Protein AF-0000000084985813 (afdb_homodimer)

Nearest PDB structures (foldseek):
  6kon-assembly1_F  TM=8.827E-01  e=4.655E-02  Mycobacterium tuberculosis H37Rv
  3vfz-assembly3_A  TM=9.669E-01  e=8.631E-02  Mycobacterium tuberculosis
  3vep-assembly4_H  TM=9.514E-01  e=1.060E-01  Mycobacterium tuberculosis
  3vfz-assembly3_B  TM=9.076E-01  e=1.303E-01  Mycobacterium tuberculosis
  5wuq-assembly1_A  TM=9.313E-01  e=5.503E-01  Bacillus subtilis subsp. subtilis str. 168

Radius of gyration: 26.78 Å; Cα contacts (8 Å, |Δi|>4): 418; chains: 2; bounding box: 57×135×72 Å

pLDDT: mean 73.97, std 24.33, range [25.0, 98.25]

Organism: NCBI:txid537013

Foldseek 3Di:
DPPPPPPPPPPPPPPPPPPPPAFEAQFDDPDFKDAFPDDDAAEDEQERVLVRLCCVCPVVNDDLCVSCVLRPHDSVVSVVSPVVSVVRVCCCVVVVHMYGYHDDGHDYDPDDSPPPDPSPRRPVVPPPPPPPD/DDPPPPPPPPPPPPPPPPPPPAFEAQFDDPDFKDAFPDDDAAEDEQERVLVRLCCVCVVVNDDLCVSCVLRPHDSVVSVVSPVVSVVRVCCCVVVVHMYGYHDDGHDHDPDDSPPPDPSPRRVPVPPPPPPPD

Solvent-accessible surface area (backbone atoms only — not comparable to full-atom values): 15043 Å² total; per-residue (Å²): 135,84,77,76,77,77,75,76,74,74,73,74,74,68,77,70,70,75,69,77,71,55,30,40,30,65,49,75,51,70,25,46,32,28,39,36,51,76,74,97,46,62,74,41,78,41,28,44,51,27,51,34,41,34,36,36,41,40,52,69,57,41,53,62,64,63,40,12,56,67,24,65,44,52,54,69,55,39,49,52,42,37,52,49,37,45,22,52,50,26,45,21,51,47,63,26,25,18,40,32,52,43,66,68,64,58,35,73,56,86,61,66,69,85,49,87,61,76,56,88,70,39,57,59,71,48,77,73,70,71,68,80,117,136,83,81,77,78,76,75,77,73,75,72,74,75,66,76,70,70,75,69,77,71,53,28,40,30,66,48,76,52,69,23,46,33,30,40,36,52,76,74,94,47,60,72,41,76,41,30,43,52,27,51,37,40,34,36,38,41,41,52,68,57,41,52,63,62,62,40,11,54,66,23,65,45,53,52,69,56,39,48,50,41,38,52,52,36,45,22,53,51,25,45,23,52,47,65,26,26,18,41,32,51,44,65,69,64,58,36,72,54,87,60,65,70,85,49,87,60,78,58,87,71,41,60,55,70,55,76,73,70,71,69,79,116

InterPro domains:
  IPR002852 Uncharacterised protein family UPF0251 [MF_00674] (17-110)
  IPR002852 Uncharacterised protein family UPF0251 [PF02001] (15-107)
  IPR002852 Uncharacterised protein family UPF0251 [PTHR37478] (16-112)
  IPR013324 RNA polymerase sigma factor, region 3/4-like [SSF88659] (46-92)
  IPR036388 Winged helix-like DNA-binding domain superfamily [G3DSA:1.10.10.10] (45-95)

Structure (mmCIF, N/CA/C/O backbone):
data_AF-0000000084985813-model_v1
#
loop_
_entity.id
_entity.type
_entity.pdbx_description
1 polymer 'UPF0251 protein CLOSTMETH_01444'
#
loop_
_atom_site.group_PDB
_atom_site.id
_atom_site.type_symbol
_atom_site.label_atom_id
_atom_site.label_alt_id
_atom_site.label_comp_id
_atom_site.label_asym_id
_atom_site.label_entity_id
_atom_site.label_seq_id
_atom_site.pdbx_PDB_ins_code
_atom_site.Cartn_x
_atom_site.Cartn_y
_atom_site.Cartn_z
_atom_site.occupancy
_atom_site.B_iso_or_equiv
_atom_site.auth_seq_id
_atom_site.auth_comp_id
_atom_site.auth_asym_id
_atom_site.auth_atom_id
_atom_site.pdbx_PDB_model_num
ATOM 1 N N . MET A 1 1 ? -30.359 -71 1.735 1 32.53 1 MET A N 1
ATOM 2 C CA . MET A 1 1 ? -30.5 -69.625 1.295 1 32.53 1 MET A CA 1
ATOM 3 C C . MET A 1 1 ? -29.516 -68.688 2.035 1 32.53 1 MET A C 1
ATOM 5 O O . MET A 1 1 ? -29.734 -68.375 3.207 1 32.53 1 MET A O 1
ATOM 9 N N . LYS A 1 2 ? -28.219 -68.875 1.818 1 40.69 2 LYS A N 1
ATOM 10 C CA . LYS A 1 2 ? -27.047 -68.312 2.48 1 40.69 2 LYS A CA 1
ATOM 11 C C . LYS A 1 2 ? -26.984 -66.812 2.285 1 40.69 2 LYS A C 1
ATOM 13 O O . LYS A 1 2 ? -27.047 -66.312 1.153 1 40.69 2 LYS A O 1
ATOM 18 N N . SER A 1 3 ? -27.578 -66.062 3.266 1 39.19 3 SER A N 1
ATOM 19 C CA . SER A 1 3 ? -27.625 -64.625 3.322 1 39.19 3 SER A CA 1
ATOM 20 C C . SER A 1 3 ? -26.234 -63.969 3.287 1 39.19 3 SER A C 1
ATOM 22 O O . SER A 1 3 ? -25.391 -64.312 4.109 1 39.19 3 SER A O 1
ATOM 24 N N . LYS A 1 4 ? -25.656 -63.781 2.092 1 42.31 4 LYS A N 1
ATOM 25 C CA . LYS A 1 4 ? -24.375 -63.125 1.863 1 42.31 4 LYS A CA 1
ATOM 26 C C . LYS A 1 4 ? -24.359 -61.75 2.504 1 42.31 4 LYS A C 1
ATOM 28 O O . LYS A 1 4 ? -25.188 -60.875 2.178 1 42.31 4 LYS A O 1
ATOM 33 N N . ASN A 1 5 ? -23.938 -61.625 3.793 1 33.94 5 ASN A N 1
ATOM 34 C CA . ASN A 1 5 ? -23.688 -60.375 4.523 1 33.94 5 ASN A CA 1
ATOM 35 C C . ASN A 1 5 ? -22.719 -59.469 3.764 1 33.94 5 ASN A C 1
ATOM 37 O O . ASN A 1 5 ? -21.562 -59.812 3.572 1 33.94 5 ASN A O 1
ATOM 41 N N . TYR A 1 6 ? -23.156 -58.719 2.699 1 35.59 6 TYR A N 1
ATOM 42 C CA . TYR A 1 6 ? -22.344 -57.719 2.047 1 35.59 6 TYR A CA 1
ATOM 43 C C . TYR A 1 6 ? -21.781 -56.719 3.068 1 35.59 6 TYR A C 1
ATOM 45 O O . TYR A 1 6 ? -22.531 -56 3.736 1 35.59 6 TYR A O 1
ATOM 53 N N . GLN A 1 7 ? -20.766 -57.094 3.838 1 34.09 7 GLN A N 1
ATOM 54 C CA . GLN A 1 7 ? -20.078 -56.094 4.652 1 34.09 7 GLN A CA 1
ATOM 55 C C . GLN A 1 7 ? -19.641 -54.906 3.809 1 34.09 7 GLN A C 1
ATOM 57 O O . GLN A 1 7 ? -18.906 -55.062 2.83 1 34.09 7 GLN A O 1
ATOM 62 N N . ARG A 1 8 ? -20.516 -53.875 3.602 1 36.12 8 ARG A N 1
ATOM 63 C CA . ARG A 1 8 ? -20.141 -52.594 3.008 1 36.12 8 ARG A CA 1
ATOM 64 C C . ARG A 1 8 ? -18.891 -52.031 3.662 1 36.12 8 ARG A C 1
ATOM 66 O O . ARG A 1 8 ? -18.875 -51.75 4.859 1 36.12 8 ARG A O 1
ATOM 73 N N . THR A 1 9 ? -17.75 -52.5 3.287 1 35.94 9 THR A N 1
ATOM 74 C CA . THR A 1 9 ? -16.516 -51.875 3.719 1 35.94 9 THR A CA 1
ATOM 75 C C . THR A 1 9 ? -16.609 -50.344 3.547 1 35.94 9 THR A C 1
ATOM 77 O O . THR A 1 9 ? -16.953 -49.875 2.465 1 35.94 9 THR A O 1
ATOM 80 N N . ARG A 1 10 ? -17.047 -49.625 4.578 1 37.22 10 ARG A N 1
ATOM 81 C CA . ARG A 1 10 ? -16.984 -48.156 4.668 1 37.22 10 ARG A CA 1
ATOM 82 C C . ARG A 1 10 ? -15.625 -47.625 4.238 1 37.22 10 ARG A C 1
ATOM 84 O O . ARG A 1 10 ? -14.617 -47.906 4.887 1 37.22 10 ARG A O 1
ATOM 91 N N . LYS A 1 11 ? -15.336 -47.781 2.965 1 39.19 11 LYS A N 1
ATOM 92 C CA . LYS A 1 11 ? -14.133 -47.094 2.502 1 39.19 11 LYS A CA 1
ATOM 93 C C . LYS A 1 11 ? -14.023 -45.688 3.1 1 39.19 11 LYS A C 1
ATOM 95 O O . LYS A 1 11 ? -14.984 -44.938 3.055 1 39.19 11 LYS A O 1
ATOM 100 N N . GLY A 1 12 ? -13.328 -45.5 4.234 1 35.19 12 GLY A N 1
ATOM 101 C CA . GLY A 1 12 ? -12.969 -44.281 4.91 1 35.19 12 GLY A CA 1
ATOM 102 C C . GLY A 1 12 ? -12.617 -43.156 3.955 1 35.19 12 GLY A C 1
ATOM 103 O O . GLY A 1 12 ? -11.695 -43.281 3.152 1 35.19 12 GLY A O 1
ATOM 104 N N . GLY A 1 13 ? -13.594 -42.562 3.254 1 35.66 13 GLY A N 1
ATOM 105 C CA . GLY A 1 13 ? -13.375 -41.375 2.428 1 35.66 13 GLY A CA 1
ATOM 106 C C . GLY A 1 13 ? -12.414 -40.406 3.047 1 35.66 13 GLY A C 1
ATOM 107 O O . GLY A 1 13 ? -12.703 -39.812 4.098 1 35.66 13 GLY A O 1
ATOM 108 N N . GLY A 1 14 ? -11.117 -40.781 3.205 1 34.75 14 GLY A N 1
ATOM 109 C CA . GLY A 1 14 ? -10.109 -39.812 3.611 1 34.75 14 GLY A CA 1
ATOM 110 C C . GLY A 1 14 ? -10.414 -38.406 3.141 1 34.75 14 GLY A C 1
ATOM 111 O O . GLY A 1 14 ? -10.945 -38.219 2.045 1 34.75 14 GLY A O 1
ATOM 112 N N . ARG A 1 15 ? -10.938 -37.562 4.02 1 36.31 15 ARG A N 1
ATOM 113 C CA . ARG A 1 15 ? -11.078 -36.125 3.85 1 36.31 15 ARG A CA 1
ATOM 114 C C . ARG A 1 15 ? -10 -35.562 2.912 1 36.31 15 ARG A C 1
ATOM 116 O O . ARG A 1 15 ? -8.805 -35.719 3.18 1 36.31 15 ARG A O 1
ATOM 123 N N . MET A 1 16 ? -10.07 -35.875 1.611 1 36.53 16 MET A N 1
ATOM 124 C CA . MET A 1 16 ? -9.219 -35.188 0.641 1 36.53 16 MET A CA 1
ATOM 125 C C . MET A 1 16 ? -8.82 -33.812 1.146 1 36.53 16 MET A C 1
ATOM 127 O O . MET A 1 16 ? -9.664 -33.062 1.609 1 36.53 16 MET A O 1
ATOM 131 N N . ALA A 1 17 ? -7.812 -33.688 1.908 1 41 17 ALA A N 1
ATOM 132 C CA . ALA A 1 17 ? -7.168 -32.406 2.244 1 41 17 ALA A CA 1
ATOM 133 C C . ALA A 1 17 ? -7.434 -31.375 1.173 1 41 17 ALA A C 1
ATOM 135 O O . ALA A 1 17 ? -7.23 -31.625 -0.018 1 41 17 ALA A O 1
ATOM 136 N N . ARG A 1 18 ? -8.477 -30.594 1.276 1 41.47 18 ARG A N 1
ATOM 137 C CA . ARG A 1 18 ? -8.812 -29.484 0.399 1 41.47 18 ARG A CA 1
ATOM 138 C C . ARG A 1 18 ? -7.562 -28.844 -0.195 1 41.47 18 ARG A C 1
ATOM 140 O O . ARG A 1 18 ? -6.66 -28.438 0.539 1 41.47 18 ARG A O 1
ATOM 147 N N . GLN A 1 19 ? -6.922 -29.312 -1.225 1 43.03 19 GLN A N 1
ATOM 148 C CA . GLN A 1 19 ? -5.82 -28.719 -1.978 1 43.03 19 GLN A CA 1
ATOM 149 C C . GLN A 1 19 ? -5.898 -27.188 -1.96 1 43.03 19 GLN A C 1
ATOM 151 O O . GLN A 1 19 ? -6.949 -26.609 -2.248 1 43.03 19 GLN A O 1
ATOM 156 N N . THR A 1 20 ? -5.367 -26.609 -0.962 1 47.53 20 THR A N 1
ATOM 157 C CA . THR A 1 20 ? -5.211 -25.156 -1.009 1 47.53 20 THR A CA 1
ATOM 158 C C . THR A 1 20 ? -4.973 -24.688 -2.439 1 47.53 20 THR A C 1
ATOM 160 O O . THR A 1 20 ? -4.02 -25.109 -3.09 1 47.53 20 THR A O 1
ATOM 163 N N . LYS A 1 21 ? -6.004 -24.547 -3.213 1 56.56 21 LYS A N 1
ATOM 164 C CA . LYS A 1 21 ? -5.957 -24.156 -4.617 1 56.56 21 LYS A CA 1
ATOM 165 C C . LYS A 1 21 ? -4.973 -23 -4.828 1 56.56 21 LYS A C 1
ATOM 167 O O . LYS A 1 21 ? -4.891 -22.094 -4.004 1 56.56 21 LYS A O 1
ATOM 172 N N . CYS A 1 22 ? -3.898 -23.234 -5.52 1 62.78 22 CYS A N 1
ATOM 173 C CA . CYS A 1 22 ? -2.965 -22.219 -5.98 1 62.78 22 CYS A CA 1
ATOM 174 C C . CYS A 1 22 ? -3.709 -21 -6.531 1 62.78 22 CYS A C 1
ATOM 176 O O . CYS A 1 22 ? -4.73 -21.156 -7.203 1 62.78 22 CYS A O 1
ATOM 178 N N . ARG A 1 23 ? -3.412 -19.812 -5.945 1 77.19 23 ARG A N 1
ATOM 179 C CA . ARG A 1 23 ? -4.004 -18.562 -6.406 1 77.19 23 ARG A CA 1
ATOM 180 C C . ARG A 1 23 ? -3.439 -18.156 -7.766 1 77.19 23 ARG A C 1
ATOM 182 O O . ARG A 1 23 ? -2.238 -18.297 -8.008 1 77.19 23 ARG A O 1
ATOM 189 N N . ARG A 1 24 ? -4.273 -17.875 -8.609 1 78.56 24 ARG A N 1
ATOM 190 C CA . ARG A 1 24 ? -3.846 -17.453 -9.945 1 78.56 24 ARG A CA 1
ATOM 191 C C . ARG A 1 24 ? -3.289 -16.047 -9.93 1 78.56 24 ARG A C 1
ATOM 193 O O . ARG A 1 24 ? -3.918 -15.125 -9.391 1 78.56 24 ARG A O 1
ATOM 200 N N . ILE A 1 25 ? -2.057 -15.906 -10.367 1 80.69 25 ILE A N 1
ATOM 201 C CA . ILE A 1 25 ? -1.466 -14.586 -10.531 1 80.69 25 ILE A CA 1
ATOM 202 C C . ILE A 1 25 ? -1.16 -14.328 -12.008 1 80.69 25 ILE A C 1
ATOM 204 O O . ILE A 1 25 ? -0.758 -15.242 -12.727 1 80.69 25 ILE A O 1
ATOM 208 N N . CYS A 1 26 ? -1.393 -13.141 -12.398 1 75.12 26 CYS A N 1
ATOM 209 C CA . CYS A 1 26 ? -1.218 -12.844 -13.82 1 75.12 26 CYS A CA 1
ATOM 210 C C . CYS A 1 26 ? 0.048 -12.031 -14.055 1 75.12 26 CYS A C 1
ATOM 212 O O . CYS A 1 26 ? 0.578 -12.008 -15.164 1 75.12 26 CYS A O 1
ATOM 214 N N . CYS A 1 27 ? 0.566 -11.273 -13.023 1 73.19 27 CYS A N 1
ATOM 215 C CA . CYS A 1 27 ? 1.697 -10.383 -13.25 1 73.19 27 CYS A CA 1
ATOM 216 C C . CYS A 1 27 ? 2.766 -10.57 -12.18 1 73.19 27 CYS A C 1
ATOM 218 O O . CYS A 1 27 ? 2.445 -10.773 -11.008 1 73.19 27 CYS A O 1
ATOM 220 N N . LEU A 1 28 ? 3.988 -10.602 -12.672 1 80.56 28 LEU A N 1
ATOM 221 C CA . LEU A 1 28 ? 5.125 -10.555 -11.758 1 80.56 28 LEU A CA 1
ATOM 222 C C . LEU A 1 28 ? 5.676 -9.141 -11.648 1 80.56 28 LEU A C 1
ATOM 224 O O . LEU A 1 28 ? 5.855 -8.453 -12.656 1 80.56 28 LEU A O 1
ATOM 228 N N . PRO A 1 29 ? 5.902 -8.75 -10.445 1 85.69 29 PRO A N 1
ATOM 229 C CA . PRO A 1 29 ? 6.453 -7.402 -10.281 1 85.69 29 PRO A CA 1
ATOM 230 C C . PRO A 1 29 ? 7.816 -7.234 -10.945 1 85.69 29 PRO A C 1
ATOM 232 O O . PRO A 1 29 ? 8.578 -8.195 -11.055 1 85.69 29 PRO A O 1
ATOM 235 N N . LYS A 1 30 ? 8.102 -6.023 -11.398 1 83.81 30 LYS A N 1
ATOM 236 C CA . LYS A 1 30 ? 9.359 -5.734 -12.086 1 83.81 30 LYS A CA 1
ATOM 237 C C . LYS A 1 30 ? 10.531 -5.75 -11.117 1 83.81 30 LYS A C 1
ATOM 239 O O . LYS A 1 30 ? 11.672 -5.984 -11.516 1 83.81 30 LYS A O 1
ATOM 244 N N . SER A 1 31 ? 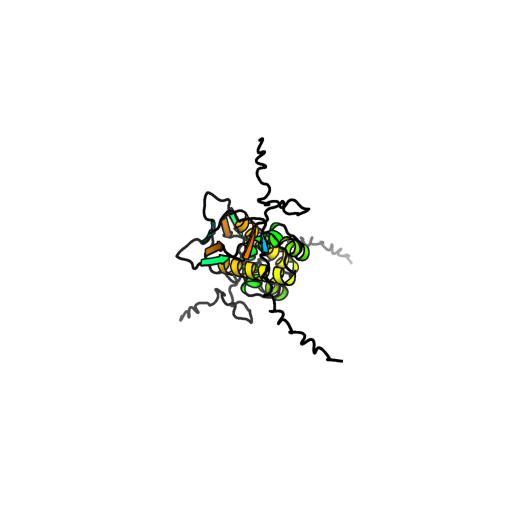10.227 -5.438 -9.93 1 89.12 31 SER A N 1
ATOM 245 C CA . SER A 1 31 ? 11.234 -5.457 -8.875 1 89.12 31 SER A CA 1
ATOM 246 C C . SER A 1 31 ? 10.82 -6.375 -7.73 1 89.12 31 SER A C 1
ATOM 248 O O . SER A 1 31 ? 9.633 -6.508 -7.434 1 89.12 31 SER A O 1
ATOM 250 N N . THR A 1 32 ? 11.82 -6.934 -7.078 1 91 32 THR A N 1
ATOM 251 C CA . THR A 1 32 ? 11.492 -7.891 -6.031 1 91 32 THR A CA 1
ATOM 252 C C . THR A 1 32 ? 11.945 -7.383 -4.668 1 91 32 THR A C 1
ATOM 254 O O . THR A 1 32 ? 11.688 -8.016 -3.643 1 91 32 THR A O 1
ATOM 257 N N . LEU A 1 33 ? 12.562 -6.297 -4.715 1 93 33 LEU A N 1
ATOM 258 C CA . LEU A 1 33 ? 13.039 -5.75 -3.449 1 93 33 LEU A CA 1
ATOM 259 C C . LEU A 1 33 ? 12.938 -4.227 -3.445 1 93 33 LEU A C 1
ATOM 261 O O . LEU A 1 33 ? 13.312 -3.574 -4.422 1 93 33 LEU A O 1
ATOM 265 N N . PHE A 1 34 ? 12.406 -3.734 -2.438 1 93.69 34 PHE A N 1
ATOM 266 C CA . PHE A 1 34 ? 12.375 -2.301 -2.174 1 93.69 34 PHE A CA 1
ATOM 267 C C . PHE A 1 34 ? 13.117 -1.974 -0.884 1 93.69 34 PHE A C 1
ATOM 269 O O . PHE A 1 34 ? 12.711 -2.4 0.199 1 93.69 34 PHE A O 1
ATOM 276 N N . GLN A 1 35 ? 14.062 -1.238 -1.046 1 94.06 35 GLN A N 1
ATOM 277 C CA . GLN A 1 35 ? 14.914 -0.913 0.091 1 94.06 35 GLN A CA 1
ATOM 278 C C . GLN A 1 35 ? 14.695 0.524 0.554 1 94.06 35 GLN A C 1
ATOM 280 O O . GLN A 1 35 ? 14.75 1.457 -0.25 1 94.06 35 GLN A O 1
ATOM 285 N N . PRO A 1 36 ? 14.398 0.621 1.862 1 94.69 36 PRO A N 1
ATOM 286 C CA . PRO A 1 36 ? 14.32 1.985 2.389 1 94.69 36 PRO A CA 1
ATOM 287 C C . PRO A 1 36 ? 15.688 2.656 2.502 1 94.69 36 PRO A C 1
ATOM 289 O O . PRO A 1 36 ? 16.719 1.972 2.523 1 94.69 36 PRO A O 1
ATOM 292 N N . ASP A 1 37 ? 15.586 3.986 2.395 1 89.69 37 ASP A N 1
ATOM 293 C CA . ASP A 1 37 ? 16.828 4.715 2.627 1 89.69 37 ASP A CA 1
ATOM 294 C C . ASP A 1 37 ? 17.266 4.602 4.086 1 89.69 37 ASP A C 1
ATOM 296 O O . ASP A 1 37 ? 16.422 4.426 4.977 1 89.69 37 ASP A O 1
ATOM 300 N N . GLY A 1 38 ? 18.484 4.629 4.316 1 75 38 GLY A N 1
ATOM 301 C CA . GLY A 1 38 ? 19.016 4.582 5.668 1 75 38 GLY A CA 1
ATOM 302 C C . GLY A 1 38 ? 19.641 3.244 6.016 1 75 38 GLY A C 1
ATOM 303 O O . GLY A 1 38 ? 19.953 2.451 5.129 1 75 38 GLY A O 1
ATOM 304 N N . GLN A 1 39 ? 19.844 2.936 7.391 1 64.88 39 GLN A N 1
ATOM 305 C CA . GLN A 1 39 ? 20.625 1.823 7.922 1 64.88 39 GLN A CA 1
ATOM 306 C C . GLN A 1 39 ? 19.922 0.491 7.676 1 64.88 39 GLN A C 1
ATOM 308 O O . GLN A 1 39 ? 18.781 0.461 7.219 1 64.88 39 GLN A O 1
ATOM 313 N N . ASP A 1 40 ? 20.469 -0.534 8.117 1 69.88 40 ASP A N 1
ATOM 314 C CA . ASP A 1 40 ? 20.016 -1.92 8.055 1 69.88 40 ASP A CA 1
ATOM 315 C C . ASP A 1 40 ? 18.578 -2.051 8.57 1 69.88 40 ASP A C 1
ATOM 317 O O . ASP A 1 40 ? 18.281 -1.665 9.703 1 69.88 40 ASP A O 1
ATOM 321 N N . SER A 1 41 ? 17.703 -2.244 7.559 1 83.31 41 SER A N 1
ATOM 322 C CA . SER A 1 41 ? 16.297 -2.359 7.926 1 83.31 41 SER A CA 1
ATOM 323 C C . SER A 1 41 ? 15.82 -3.807 7.836 1 83.31 41 SER A C 1
ATOM 325 O O . SER A 1 41 ? 16.25 -4.555 6.961 1 83.31 41 SER A O 1
ATOM 327 N N . PRO A 1 42 ? 15.055 -4.188 8.875 1 91.25 42 PRO A N 1
ATOM 328 C CA . PRO A 1 42 ? 14.414 -5.5 8.758 1 91.25 42 PRO A CA 1
ATOM 329 C C . PRO A 1 42 ? 13.609 -5.652 7.469 1 91.25 42 PRO A C 1
ATOM 331 O O . PRO A 1 42 ? 13.227 -4.652 6.855 1 91.25 42 PRO A O 1
ATOM 334 N N . ARG A 1 43 ? 13.562 -6.887 7.078 1 93.56 43 ARG A N 1
ATOM 335 C CA . ARG A 1 43 ? 12.859 -7.168 5.832 1 93.56 43 ARG A CA 1
ATOM 336 C C . ARG A 1 43 ? 11.492 -7.797 6.105 1 93.56 43 ARG A C 1
ATOM 338 O O . ARG A 1 43 ? 11.359 -8.641 6.992 1 93.56 43 ARG A O 1
ATOM 345 N N . LEU A 1 44 ? 10.586 -7.285 5.41 1 96.5 44 LEU A N 1
ATOM 346 C CA . LEU A 1 44 ? 9.273 -7.91 5.363 1 96.5 44 LEU A CA 1
ATOM 347 C C . LEU A 1 44 ? 9.023 -8.562 4.008 1 96.5 44 LEU A C 1
ATOM 349 O O . LEU A 1 44 ? 9.484 -8.055 2.98 1 96.5 44 LEU A O 1
ATOM 353 N N . VAL A 1 45 ? 8.289 -9.656 4.066 1 96.56 45 VAL A N 1
ATOM 354 C CA . VAL A 1 45 ? 8 -10.367 2.822 1 96.56 45 VAL A CA 1
ATOM 355 C C . VAL A 1 45 ? 6.57 -10.078 2.383 1 96.56 45 VAL A C 1
ATOM 357 O O . VAL A 1 45 ? 5.637 -10.156 3.186 1 96.56 45 VAL A O 1
ATOM 360 N N . LEU A 1 46 ? 6.414 -9.609 1.242 1 96.5 46 LEU A N 1
ATOM 361 C CA . LEU A 1 46 ? 5.141 -9.508 0.539 1 9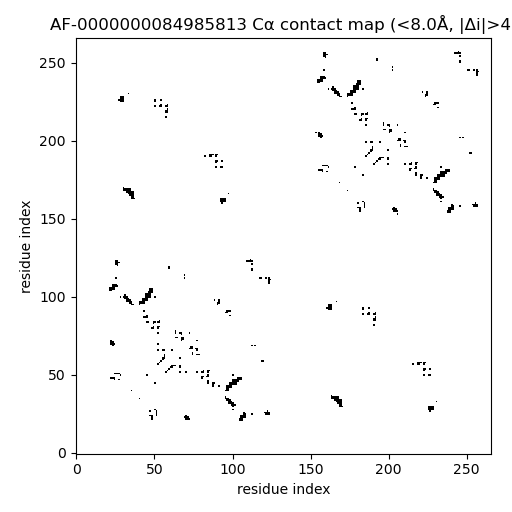6.5 46 LEU A CA 1
ATOM 362 C C . LEU A 1 46 ? 5.012 -10.602 -0.517 1 96.5 46 LEU A C 1
ATOM 364 O O . LEU A 1 46 ? 5.754 -10.602 -1.503 1 96.5 46 LEU A O 1
ATOM 368 N N . ASN A 1 47 ? 4.074 -11.484 -0.277 1 94.12 47 ASN A N 1
ATOM 369 C CA . ASN A 1 47 ? 3.906 -12.594 -1.21 1 94.12 47 ASN A CA 1
ATOM 370 C C . ASN A 1 47 ? 3.438 -12.109 -2.578 1 94.12 47 ASN A C 1
ATOM 372 O O . ASN A 1 47 ? 2.795 -11.062 -2.686 1 94.12 47 ASN A O 1
ATOM 376 N N . LEU A 1 48 ? 3.709 -12.914 -3.561 1 92.69 48 LEU A N 1
ATOM 377 C CA . LEU A 1 48 ? 3.365 -12.523 -4.926 1 92.69 48 LEU A CA 1
ATOM 378 C C . LEU A 1 48 ? 1.854 -12.5 -5.117 1 92.69 48 LEU A C 1
ATOM 380 O O . LEU A 1 48 ? 1.336 -11.711 -5.906 1 92.69 48 LEU A O 1
ATOM 384 N N . ASP A 1 49 ? 1.144 -13.375 -4.418 1 92.5 49 ASP A N 1
ATOM 385 C CA . ASP A 1 49 ? -0.313 -13.312 -4.488 1 92.5 49 ASP A CA 1
ATOM 386 C C . ASP A 1 49 ? -0.835 -12.023 -3.861 1 92.5 49 ASP A C 1
ATOM 388 O O . ASP A 1 49 ? -1.84 -11.469 -4.316 1 92.5 49 ASP A O 1
ATOM 392 N N . GLU A 1 50 ? -0.136 -11.578 -2.859 1 95.69 50 GLU A N 1
ATOM 393 C CA . GLU A 1 50 ? -0.474 -10.289 -2.256 1 95.69 50 GLU A CA 1
ATOM 394 C C . GLU A 1 50 ? -0.234 -9.141 -3.232 1 95.69 50 GLU A C 1
ATOM 396 O O . GLU A 1 50 ? -1.053 -8.227 -3.334 1 95.69 50 GLU A O 1
ATOM 401 N N . VAL A 1 51 ? 0.846 -9.234 -3.926 1 95.25 51 VAL A N 1
ATOM 402 C CA . VAL A 1 51 ? 1.158 -8.203 -4.914 1 95.25 51 VAL A CA 1
ATOM 403 C C . VAL A 1 51 ? 0.082 -8.188 -5.996 1 95.25 51 VAL A C 1
ATOM 405 O O . VAL A 1 51 ? -0.354 -7.113 -6.426 1 95.25 51 VAL A O 1
ATOM 408 N N . GLU A 1 52 ? -0.326 -9.344 -6.395 1 92.06 52 GLU A N 1
ATOM 409 C CA . GLU A 1 52 ? -1.377 -9.445 -7.402 1 92.06 52 GLU A CA 1
ATOM 410 C C . GLU A 1 52 ? -2.686 -8.844 -6.898 1 92.06 52 GLU A C 1
ATOM 412 O O . GLU A 1 52 ? -3.387 -8.148 -7.641 1 92.06 52 GLU A O 1
ATOM 417 N N . ALA A 1 53 ? -2.994 -9.109 -5.688 1 95.12 53 ALA A N 1
ATOM 418 C CA . ALA A 1 53 ? -4.211 -8.547 -5.105 1 95.12 53 ALA A CA 1
ATOM 419 C C . ALA A 1 53 ? -4.168 -7.02 -5.113 1 95.12 53 ALA A C 1
ATOM 421 O O . ALA A 1 53 ? -5.164 -6.371 -5.441 1 95.12 53 ALA A O 1
ATOM 422 N N . LEU A 1 54 ? -3.049 -6.492 -4.754 1 96.81 54 LEU A N 1
ATOM 423 C CA . LEU A 1 54 ? -2.869 -5.047 -4.789 1 96.81 54 LEU A CA 1
ATOM 424 C C . LEU A 1 54 ? -3.008 -4.516 -6.211 1 96.81 54 LEU A C 1
ATOM 426 O O . LEU A 1 54 ? -3.621 -3.467 -6.43 1 96.81 54 LEU A O 1
ATOM 430 N N . ARG A 1 55 ? -2.406 -5.207 -7.129 1 94.62 55 ARG A N 1
ATOM 431 C CA . ARG A 1 55 ? -2.48 -4.789 -8.523 1 94.62 55 ARG A CA 1
ATOM 432 C C . ARG A 1 55 ? -3.926 -4.723 -9 1 94.62 55 ARG A C 1
ATOM 434 O O . ARG A 1 55 ? -4.355 -3.713 -9.562 1 94.62 55 ARG A O 1
ATOM 441 N N . LEU A 1 56 ? -4.629 -5.742 -8.812 1 93.12 56 LEU A N 1
ATOM 442 C CA . LEU A 1 56 ? -6 -5.848 -9.305 1 93.12 56 LEU A CA 1
ATOM 443 C C . LEU A 1 56 ? -6.906 -4.848 -8.594 1 93.12 56 LEU A C 1
ATOM 445 O O . LEU A 1 56 ? -7.699 -4.156 -9.242 1 93.12 56 LEU A O 1
ATOM 449 N N . ALA A 1 57 ? -6.785 -4.727 -7.301 1 95.75 57 ALA A N 1
ATOM 450 C CA . ALA A 1 57 ? -7.715 -3.926 -6.512 1 95.75 57 ALA A CA 1
ATOM 451 C C . ALA A 1 57 ? -7.316 -2.453 -6.523 1 95.75 57 ALA A C 1
ATOM 453 O O . ALA A 1 57 ? -8.141 -1.581 -6.797 1 95.75 57 ALA A O 1
ATOM 454 N N . ASP A 1 58 ? -6.094 -2.197 -6.25 1 96.5 58 ASP A N 1
ATOM 455 C CA . ASP A 1 58 ? -5.68 -0.824 -5.98 1 96.5 58 ASP A CA 1
ATOM 456 C C . ASP A 1 58 ? -5.145 -0.153 -7.242 1 96.5 58 ASP A C 1
ATOM 458 O O . ASP A 1 58 ? -5.293 1.058 -7.418 1 96.5 58 ASP A O 1
ATOM 462 N N . LEU A 1 59 ? -4.496 -0.842 -8.109 1 94.62 59 LEU A N 1
ATOM 463 C CA . LEU A 1 59 ? -3.936 -0.248 -9.312 1 94.62 59 LEU A CA 1
ATOM 464 C C . LEU A 1 59 ? -4.953 -0.258 -10.453 1 94.62 59 LEU A C 1
ATOM 466 O O . LEU A 1 59 ? -5.227 0.783 -11.055 1 94.62 59 LEU A O 1
ATOM 470 N N . GLU A 1 60 ? -5.535 -1.413 -10.734 1 90.75 60 GLU A N 1
ATOM 471 C CA . GLU A 1 60 ? -6.5 -1.553 -11.82 1 90.75 60 GLU A CA 1
ATOM 472 C C . GLU A 1 60 ? -7.887 -1.092 -11.391 1 90.75 60 GLU A C 1
ATOM 474 O O . GLU A 1 60 ? -8.75 -0.825 -12.234 1 90.75 60 GLU A O 1
ATOM 479 N N . GLY A 1 61 ? -8.102 -1.123 -10.07 1 93.56 61 GLY A N 1
ATOM 480 C CA . GLY A 1 61 ? -9.359 -0.609 -9.555 1 93.56 61 GLY A CA 1
ATOM 481 C C . GLY A 1 61 ? -10.516 -1.574 -9.734 1 93.56 61 GLY A C 1
ATOM 482 O O . GLY A 1 61 ? -11.672 -1.155 -9.852 1 93.56 61 GLY A O 1
ATOM 483 N N . LEU A 1 62 ? -10.273 -2.818 -9.828 1 92.12 62 LEU A N 1
ATOM 484 C CA . LEU A 1 62 ? -11.336 -3.812 -9.977 1 92.12 62 LEU A CA 1
ATOM 485 C C . LEU A 1 62 ? -12.117 -3.969 -8.68 1 92.12 62 LEU A C 1
ATOM 487 O O . LEU A 1 62 ? -11.555 -3.846 -7.59 1 92.12 62 LEU A O 1
ATOM 491 N N . ASP A 1 63 ? -13.406 -4.281 -8.859 1 94.06 63 ASP A N 1
ATOM 492 C CA . ASP A 1 63 ? -14.195 -4.633 -7.68 1 94.06 63 ASP A CA 1
ATOM 493 C C . ASP A 1 63 ? -13.75 -5.977 -7.102 1 94.06 63 ASP A C 1
ATOM 495 O O . ASP A 1 63 ? -13.18 -6.805 -7.816 1 94.06 63 ASP A O 1
ATOM 499 N N . GLN A 1 64 ? -14.016 -6.148 -5.855 1 93.94 64 GLN A N 1
ATOM 500 C CA . GLN A 1 64 ? -13.484 -7.293 -5.121 1 93.94 64 GLN A CA 1
ATOM 501 C C . GLN A 1 64 ? -13.953 -8.609 -5.738 1 93.94 64 GLN A C 1
ATOM 503 O O . GLN A 1 64 ? -13.195 -9.578 -5.781 1 93.94 64 GLN A O 1
ATOM 508 N N . ASP A 1 65 ? -15.211 -8.609 -6.191 1 94.25 65 ASP A N 1
ATOM 509 C CA . ASP A 1 65 ? -15.734 -9.844 -6.766 1 94.25 65 ASP A CA 1
ATOM 510 C C . ASP A 1 65 ? -14.992 -10.211 -8.047 1 94.25 65 ASP A C 1
ATOM 512 O O . ASP A 1 65 ? -14.602 -11.359 -8.234 1 94.25 65 ASP A O 1
ATOM 516 N N . THR A 1 66 ? -14.828 -9.289 -8.875 1 92 66 THR A N 1
ATOM 517 C CA . THR A 1 66 ? -14.117 -9.492 -10.133 1 92 66 THR A CA 1
ATOM 518 C C . THR A 1 66 ? -12.664 -9.867 -9.883 1 92 66 THR A C 1
ATOM 520 O O . THR A 1 66 ? -12.133 -10.789 -10.508 1 92 66 THR A O 1
ATOM 523 N N . ALA A 1 67 ? -12.008 -9.172 -8.961 1 92.81 67 ALA A N 1
ATOM 524 C CA . ALA A 1 67 ? -10.609 -9.438 -8.625 1 92.81 67 ALA A CA 1
ATOM 525 C C . ALA A 1 67 ? -10.445 -10.836 -8.047 1 92.81 67 ALA A C 1
ATOM 527 O O . ALA A 1 67 ? -9.516 -11.562 -8.406 1 92.81 67 ALA A O 1
ATOM 528 N N . ALA A 1 68 ? -11.344 -11.211 -7.16 1 93.62 68 ALA A N 1
ATOM 529 C CA . ALA A 1 68 ? -11.312 -12.531 -6.547 1 93.62 68 ALA A CA 1
ATOM 530 C C . ALA A 1 68 ? -11.445 -13.625 -7.602 1 93.62 68 ALA A C 1
ATOM 532 O O . ALA A 1 68 ? -10.703 -14.617 -7.578 1 93.62 68 ALA A O 1
ATOM 533 N N . ALA A 1 69 ? -12.398 -13.438 -8.5 1 89.38 69 ALA A N 1
ATOM 534 C CA . ALA A 1 69 ? -12.617 -14.398 -9.578 1 89.38 69 ALA A CA 1
ATOM 535 C C . ALA A 1 69 ? -11.367 -14.547 -10.438 1 89.38 69 ALA A C 1
ATOM 537 O O . ALA A 1 69 ? -11.008 -15.656 -10.836 1 89.38 69 ALA A O 1
ATOM 538 N N . ARG A 1 70 ? -10.688 -13.484 -10.672 1 87 70 ARG A N 1
ATOM 539 C CA . ARG A 1 70 ? -9.484 -13.508 -11.492 1 87 70 ARG A CA 1
ATOM 540 C C . ARG A 1 70 ? -8.367 -14.297 -10.805 1 87 70 ARG A C 1
ATOM 542 O O . ARG A 1 70 ? -7.578 -14.969 -11.469 1 87 70 ARG A O 1
ATOM 549 N N . MET A 1 71 ? -8.367 -14.203 -9.547 1 89.81 71 MET A N 1
ATOM 550 C CA . MET A 1 71 ? -7.34 -14.914 -8.797 1 89.81 71 MET A CA 1
ATOM 551 C C . MET A 1 71 ? -7.801 -16.328 -8.445 1 89.81 71 MET A C 1
ATOM 553 O O . MET A 1 71 ? -7.062 -17.078 -7.816 1 89.81 71 MET A O 1
ATOM 557 N N . GLU A 1 72 ? -9.078 -16.609 -8.797 1 88.88 72 GLU A N 1
ATOM 558 C CA . GLU A 1 72 ? -9.656 -17.938 -8.562 1 88.88 72 GLU A CA 1
ATOM 559 C C . GLU A 1 72 ? -9.719 -18.25 -7.07 1 88.88 72 GLU A C 1
ATOM 561 O O . GLU A 1 72 ? -9.336 -19.344 -6.648 1 88.88 72 GLU A O 1
ATOM 566 N N . VAL A 1 73 ? -10.125 -17.328 -6.297 1 92.44 73 VAL A N 1
ATOM 567 C CA . VAL A 1 73 ? -10.367 -17.484 -4.867 1 92.44 73 VAL A CA 1
ATOM 568 C C . VAL A 1 73 ? -11.719 -16.875 -4.504 1 92.44 73 VAL A C 1
ATOM 570 O O . VAL A 1 73 ? -12.328 -16.172 -5.309 1 92.44 73 VAL A O 1
ATOM 573 N N . SER A 1 74 ? -12.219 -17.266 -3.316 1 94.56 74 SER A N 1
ATOM 574 C CA . SER A 1 74 ? -13.445 -16.641 -2.828 1 94.56 74 SER A CA 1
ATOM 575 C C . SER A 1 74 ? -13.211 -15.172 -2.488 1 94.56 74 SER A C 1
ATOM 577 O O . SER A 1 74 ? -12.078 -14.75 -2.24 1 94.56 74 SER A O 1
ATOM 579 N N . ARG A 1 75 ? -14.32 -14.383 -2.492 1 95.25 75 ARG A N 1
ATOM 580 C CA . ARG A 1 75 ? -14.25 -12.969 -2.115 1 95.25 75 ARG A CA 1
ATOM 581 C C . ARG A 1 75 ? -13.68 -12.805 -0.709 1 95.25 75 ARG A C 1
ATOM 583 O O . ARG A 1 75 ? -12.922 -11.875 -0.447 1 95.25 75 ARG A O 1
ATOM 590 N N . ALA A 1 76 ? -14.086 -13.711 0.176 1 95.69 76 ALA A N 1
ATOM 591 C CA . ALA A 1 76 ? -13.594 -13.648 1.552 1 95.69 76 ALA A CA 1
ATOM 592 C C . ALA A 1 76 ? -12.086 -13.844 1.609 1 95.69 76 ALA A C 1
ATOM 594 O O . ALA A 1 76 ? -11.383 -13.125 2.324 1 95.69 76 ALA A O 1
ATOM 595 N N . THR A 1 77 ? -11.57 -14.789 0.876 1 94.88 77 THR A N 1
ATOM 596 C CA . THR A 1 77 ? -10.133 -15.047 0.812 1 94.88 77 THR A CA 1
ATOM 597 C C . THR A 1 77 ? -9.398 -13.867 0.197 1 94.88 77 THR A C 1
ATOM 599 O O . THR A 1 77 ? -8.352 -13.453 0.695 1 94.88 77 THR A O 1
ATOM 602 N N . PHE A 1 78 ? -9.984 -13.367 -0.876 1 95.44 78 PHE A N 1
ATOM 603 C CA . PHE A 1 78 ? -9.391 -12.203 -1.524 1 95.44 78 PHE A CA 1
ATOM 604 C C . PHE A 1 78 ? -9.266 -11.047 -0.544 1 95.44 78 PHE A C 1
ATOM 606 O O . PHE A 1 78 ? -8.211 -10.406 -0.47 1 95.44 78 PHE A O 1
ATOM 613 N N . GLN A 1 79 ? -10.258 -10.82 0.181 1 96.38 79 GLN A N 1
ATOM 614 C CA . GLN A 1 79 ? -10.258 -9.734 1.158 1 96.38 79 GLN A CA 1
ATOM 615 C C . GLN A 1 79 ? -9.148 -9.93 2.191 1 96.38 79 GLN A C 1
ATOM 617 O O . GLN A 1 79 ? -8.461 -8.977 2.559 1 96.38 79 GLN A O 1
ATOM 622 N N . ARG A 1 80 ? -9.023 -11.102 2.605 1 96.69 80 ARG A N 1
ATOM 623 C CA . ARG A 1 80 ? -7.992 -11.406 3.592 1 96.69 80 ARG A CA 1
ATOM 624 C C . ARG A 1 80 ? -6.598 -11.156 3.023 1 96.69 80 ARG A C 1
ATOM 626 O O . ARG A 1 80 ? -5.734 -10.602 3.707 1 96.69 80 ARG A O 1
ATOM 633 N N . ILE A 1 81 ? -6.363 -11.633 1.819 1 95.81 81 ILE A N 1
ATOM 634 C CA . ILE A 1 81 ? -5.078 -11.438 1.152 1 95.81 81 ILE A CA 1
ATOM 635 C C . ILE A 1 81 ? -4.793 -9.945 1.006 1 95.81 81 ILE A C 1
ATOM 637 O O . ILE A 1 81 ? -3.68 -9.492 1.289 1 95.81 81 ILE A O 1
ATOM 641 N N . LEU A 1 82 ? -5.809 -9.242 0.607 1 97.56 82 LEU A N 1
ATOM 642 C CA . LEU A 1 82 ? -5.672 -7.805 0.387 1 97.56 82 LEU A CA 1
ATOM 643 C C . LEU A 1 82 ? -5.371 -7.082 1.695 1 97.56 82 LEU A C 1
ATOM 645 O O . LEU A 1 82 ? -4.504 -6.207 1.741 1 97.56 82 LEU A O 1
ATOM 649 N N . TYR A 1 83 ? -6.094 -7.422 2.703 1 97 83 TYR A N 1
ATOM 650 C CA . TYR A 1 83 ? -5.879 -6.82 4.016 1 97 83 TYR A CA 1
ATOM 651 C C . TYR A 1 83 ? -4.457 -7.07 4.504 1 97 83 TYR A C 1
ATOM 653 O O . TYR A 1 83 ? -3.787 -6.148 4.977 1 97 83 TYR A O 1
ATOM 661 N N . SER A 1 84 ? -4.051 -8.281 4.355 1 97.44 84 SER A N 1
ATOM 662 C CA . SER A 1 84 ? -2.695 -8.641 4.762 1 97.44 84 SER A CA 1
ATOM 663 C C . SER A 1 84 ? -1.652 -7.871 3.959 1 97.44 84 SER A C 1
ATOM 665 O O . SER A 1 84 ? -0.674 -7.375 4.516 1 97.44 84 SER A O 1
ATOM 667 N N . ALA A 1 85 ? -1.837 -7.793 2.693 1 97.88 85 ALA A N 1
ATOM 668 C CA . ALA A 1 85 ? -0.915 -7.086 1.807 1 97.88 85 ALA A CA 1
ATOM 669 C C . ALA A 1 85 ? -0.793 -5.617 2.199 1 97.88 85 ALA A C 1
ATOM 671 O O . ALA A 1 85 ? 0.315 -5.098 2.348 1 97.88 85 ALA A O 1
ATOM 672 N N . ARG A 1 86 ? -1.949 -5.004 2.396 1 98.25 86 ARG A N 1
ATOM 673 C CA . ARG A 1 86 ? -1.981 -3.586 2.738 1 98.25 86 ARG A CA 1
ATOM 674 C C . ARG A 1 86 ? -1.322 -3.334 4.09 1 98.25 86 ARG A C 1
ATOM 676 O O . ARG A 1 86 ? -0.632 -2.328 4.273 1 98.25 86 ARG A O 1
ATOM 683 N N . ARG A 1 87 ? -1.53 -4.223 4.973 1 98.12 87 ARG A N 1
ATOM 684 C CA . ARG A 1 87 ? -0.91 -4.09 6.289 1 98.12 87 ARG A CA 1
ATOM 685 C C . ARG A 1 87 ? 0.608 -4.199 6.191 1 98.12 87 ARG A C 1
ATOM 687 O O . ARG A 1 87 ? 1.333 -3.412 6.801 1 98.12 87 ARG A O 1
ATOM 694 N N . THR A 1 88 ? 1.057 -5.207 5.48 1 98 88 THR A N 1
ATOM 695 C CA . THR A 1 88 ? 2.49 -5.418 5.312 1 98 88 THR A CA 1
ATOM 696 C C . THR A 1 88 ? 3.146 -4.203 4.664 1 98 88 THR A C 1
ATOM 698 O O . THR A 1 88 ? 4.203 -3.752 5.105 1 98 88 THR A O 1
ATOM 701 N N . VAL A 1 89 ? 2.541 -3.674 3.67 1 98.12 89 VAL A N 1
ATOM 702 C CA . VAL A 1 89 ? 3.055 -2.514 2.951 1 98.12 89 VAL A CA 1
ATOM 703 C C . VAL A 1 89 ? 3.105 -1.308 3.887 1 98.12 89 VAL A C 1
ATOM 705 O O . VAL A 1 89 ? 4.121 -0.612 3.957 1 98.12 89 VAL A O 1
ATOM 708 N N . ALA A 1 90 ? 2.029 -1.062 4.598 1 97.31 90 ALA A N 1
ATOM 709 C CA . ALA A 1 90 ? 1.986 0.059 5.531 1 97.31 90 ALA A CA 1
ATOM 710 C C . ALA A 1 90 ? 3.072 -0.071 6.598 1 97.31 90 ALA A C 1
ATOM 712 O O . ALA A 1 90 ? 3.727 0.912 6.945 1 97.31 90 ALA A O 1
ATOM 713 N N . ASP A 1 91 ? 3.252 -1.241 7.086 1 95.56 91 ASP A N 1
ATOM 714 C CA . ASP A 1 91 ? 4.289 -1.488 8.086 1 95.56 91 ASP A CA 1
ATOM 715 C C . ASP A 1 91 ? 5.672 -1.145 7.539 1 95.56 91 ASP A C 1
ATOM 717 O O . ASP A 1 91 ? 6.469 -0.497 8.219 1 95.56 91 ASP A O 1
ATOM 721 N N . ALA A 1 92 ? 5.918 -1.559 6.34 1 95.81 92 ALA A N 1
ATOM 722 C CA . ALA A 1 92 ? 7.203 -1.278 5.711 1 95.81 92 ALA A CA 1
ATOM 723 C C . ALA A 1 92 ? 7.418 0.224 5.551 1 95.81 92 ALA A C 1
ATOM 725 O O . ALA A 1 92 ? 8.477 0.746 5.902 1 95.81 92 ALA A O 1
ATOM 726 N N . LEU A 1 93 ? 6.461 0.931 5.043 1 94.44 93 LEU A N 1
ATOM 727 C CA . LEU A 1 93 ? 6.57 2.354 4.734 1 94.44 93 LEU A CA 1
ATOM 728 C C . LEU A 1 93 ? 6.691 3.178 6.012 1 94.44 93 LEU A C 1
ATOM 730 O O . LEU A 1 93 ? 7.492 4.113 6.078 1 94.44 93 LEU A O 1
ATOM 734 N N . VAL A 1 94 ? 5.906 2.846 7.027 1 92.06 94 VAL A N 1
ATOM 735 C CA . VAL A 1 94 ? 5.852 3.625 8.258 1 92.06 94 VAL A CA 1
ATOM 736 C C . VAL A 1 94 ? 7.105 3.367 9.094 1 92.06 94 VAL A C 1
ATOM 738 O O . VAL A 1 94 ? 7.699 4.301 9.641 1 92.06 94 VAL A O 1
ATOM 741 N N . ASN A 1 95 ? 7.535 2.125 9.109 1 91.5 95 ASN A N 1
ATOM 742 C CA . ASN A 1 95 ? 8.617 1.746 10.016 1 91.5 95 ASN A CA 1
ATOM 743 C C . ASN A 1 95 ? 9.945 1.643 9.281 1 91.5 95 ASN A C 1
ATOM 745 O O . ASN A 1 95 ? 10.969 1.316 9.891 1 91.5 95 ASN A O 1
ATOM 749 N N . GLY A 1 96 ? 9.906 1.888 8.039 1 92.56 96 GLY A N 1
ATOM 750 C CA . GLY A 1 96 ? 11.148 1.887 7.277 1 92.56 96 GLY A CA 1
ATOM 751 C C . GLY A 1 96 ? 11.758 0.505 7.133 1 92.56 96 GLY A C 1
ATOM 752 O O . GLY A 1 96 ? 12.953 0.32 7.371 1 92.56 96 GLY A O 1
ATOM 753 N N . LYS A 1 97 ? 10.984 -0.43 6.867 1 94.56 97 LYS A N 1
ATOM 754 C CA . LYS A 1 97 ? 11.445 -1.797 6.641 1 94.56 97 LYS A CA 1
ATOM 755 C C . LYS A 1 97 ? 11.516 -2.111 5.148 1 94.56 97 LYS A C 1
ATOM 757 O O . LYS A 1 97 ? 10.688 -1.635 4.367 1 94.56 97 LYS A O 1
ATOM 762 N N . ALA A 1 98 ? 12.445 -2.912 4.797 1 95.25 98 ALA A N 1
ATOM 763 C CA . ALA A 1 98 ? 12.555 -3.328 3.4 1 95.25 98 ALA A CA 1
ATOM 764 C C . ALA A 1 98 ? 11.406 -4.266 3.021 1 95.25 98 ALA A C 1
ATOM 766 O O . ALA A 1 98 ? 10.938 -5.047 3.852 1 95.25 98 ALA A O 1
ATOM 767 N N . LEU A 1 99 ? 11.008 -4.117 1.823 1 95.44 99 LEU A N 1
ATOM 768 C CA . LEU A 1 99 ? 9.945 -4.977 1.31 1 95.44 99 LEU A CA 1
ATOM 769 C C . LEU A 1 99 ? 10.484 -5.934 0.251 1 95.44 99 LEU A C 1
ATOM 771 O O . LEU A 1 99 ? 10.969 -5.5 -0.796 1 95.44 99 LEU A O 1
ATOM 775 N N . GLU A 1 100 ? 10.43 -7.164 0.578 1 95.62 100 GLU A N 1
ATOM 776 C CA . GLU A 1 100 ? 10.828 -8.203 -0.371 1 95.62 100 GLU A CA 1
ATOM 777 C C . GLU A 1 100 ? 9.602 -8.891 -0.975 1 95.62 100 GLU A C 1
ATOM 779 O O . GLU A 1 100 ? 8.758 -9.406 -0.248 1 95.62 100 GLU A O 1
ATOM 784 N N . LEU A 1 101 ? 9.477 -8.812 -2.285 1 94.06 101 LEU A N 1
ATOM 785 C CA . LEU A 1 101 ? 8.375 -9.438 -3.008 1 94.06 101 LEU A CA 1
ATOM 786 C C . LEU A 1 101 ? 8.742 -10.859 -3.443 1 94.06 101 LEU A C 1
ATOM 788 O O . LEU A 1 101 ? 9.5 -11.039 -4.398 1 94.06 101 LEU A O 1
ATOM 792 N N . LYS A 1 102 ? 8.242 -11.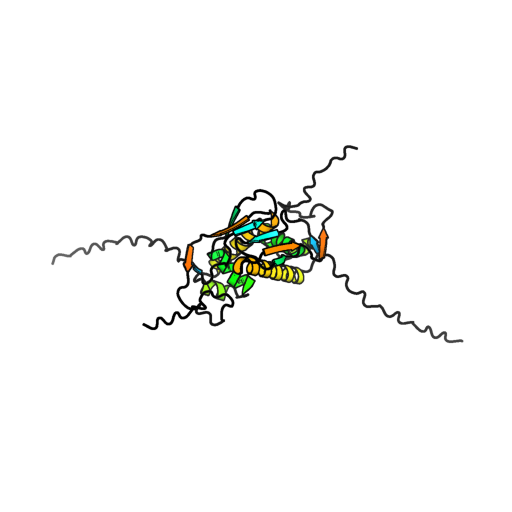75 -2.693 1 90.19 102 LYS A N 1
ATOM 793 C CA . LYS A 1 102 ? 8.562 -13.133 -3.016 1 90.19 102 LYS A CA 1
ATOM 794 C C . LYS A 1 102 ? 7.613 -14.094 -2.303 1 90.19 102 LYS A C 1
ATOM 796 O O . LYS A 1 102 ? 6.938 -13.711 -1.347 1 90.19 102 LYS A O 1
ATOM 801 N N . GLY A 1 103 ? 7.613 -15.227 -2.875 1 83.62 103 GLY A N 1
ATOM 802 C CA . GLY A 1 103 ? 6.926 -16.312 -2.195 1 83.62 103 GLY A CA 1
ATOM 803 C C . GLY A 1 103 ? 5.426 -16.312 -2.43 1 83.62 103 GLY A C 1
ATOM 804 O O . GLY A 1 103 ? 4.949 -15.742 -3.418 1 83.62 103 GLY A O 1
ATOM 805 N N . GLY A 1 104 ? 4.711 -17.172 -1.599 1 80.5 104 GLY A N 1
ATOM 806 C CA . GLY A 1 104 ? 3.273 -17.359 -1.701 1 80.5 104 GLY A CA 1
ATOM 807 C C . GLY A 1 104 ? 2.889 -18.578 -2.525 1 80.5 104 GLY A C 1
ATOM 808 O O . GLY A 1 104 ? 3.754 -19.266 -3.078 1 80.5 104 GLY A O 1
ATOM 809 N N . ARG A 1 105 ? 1.688 -18.891 -2.387 1 78.44 105 ARG A N 1
ATOM 810 C CA . ARG A 1 105 ? 1.12 -19.969 -3.18 1 78.44 105 ARG A CA 1
ATOM 811 C C . ARG A 1 105 ? 0.36 -19.438 -4.387 1 78.44 105 ARG A C 1
ATOM 813 O O . ARG A 1 105 ? -0.683 -18.797 -4.23 1 78.44 105 ARG A O 1
ATOM 820 N N . TYR A 1 106 ? 1.013 -19.641 -5.496 1 78.62 106 TYR A N 1
ATOM 821 C CA . TYR A 1 106 ? 0.347 -19.094 -6.672 1 78.62 106 TYR A CA 1
ATOM 822 C C . TYR A 1 106 ? 0.646 -19.922 -7.91 1 78.62 106 TYR A C 1
ATOM 824 O O . TYR A 1 106 ? 1.552 -20.766 -7.895 1 78.62 106 TYR A O 1
ATOM 832 N N . VAL A 1 107 ? -0.264 -19.906 -8.812 1 75.38 107 VAL A N 1
ATOM 833 C CA . VAL A 1 107 ? -0.038 -20.406 -10.156 1 75.38 107 VAL A CA 1
ATOM 834 C C . VAL A 1 107 ? 0.002 -19.25 -11.148 1 75.38 107 VAL A C 1
ATOM 836 O O . VAL A 1 107 ? -0.884 -18.391 -11.148 1 75.38 107 VAL A O 1
ATOM 839 N N . LEU A 1 108 ? 1.179 -19.156 -11.844 1 75.69 108 LEU A N 1
ATOM 840 C CA . LEU A 1 108 ? 1.27 -18.125 -12.867 1 75.69 108 LEU A CA 1
ATOM 841 C C . LEU A 1 108 ? 0.3 -18.406 -14.016 1 75.69 108 LEU A C 1
ATOM 843 O O . LEU A 1 108 ? 0.229 -19.531 -14.508 1 75.69 108 LEU A O 1
ATOM 847 N N . ALA A 1 109 ? -0.48 -17.438 -14.281 1 70.69 109 ALA A N 1
ATOM 848 C CA . ALA A 1 109 ? -1.441 -17.609 -15.367 1 70.69 109 ALA A CA 1
ATOM 849 C C . ALA A 1 109 ? -0.733 -17.922 -16.688 1 70.69 109 ALA A C 1
ATOM 851 O O . ALA A 1 109 ? 0.299 -17.328 -17 1 70.69 109 ALA A O 1
ATOM 852 N N . GLN A 1 110 ? -0.942 -18.984 -17.25 1 63.03 110 GLN A N 1
ATOM 853 C CA . GLN A 1 110 ? -0.341 -19.438 -18.5 1 63.03 110 GLN A CA 1
ATOM 854 C C . GLN A 1 110 ? -1.044 -18.828 -19.703 1 63.03 110 GLN A C 1
ATOM 856 O O . GLN A 1 110 ? -0.475 -18.766 -20.797 1 63.03 110 GLN A O 1
ATOM 861 N N . ASP A 1 111 ? -2.303 -18.422 -19.609 1 58.41 111 ASP A N 1
ATOM 862 C CA . ASP A 1 111 ? -3.1 -17.875 -20.703 1 58.41 111 ASP A CA 1
ATOM 863 C C . ASP A 1 111 ? -3.521 -16.438 -20.406 1 58.41 111 ASP A C 1
ATOM 865 O O . ASP A 1 111 ? -3.344 -15.945 -19.297 1 58.41 111 ASP A O 1
ATOM 869 N N . HIS A 1 112 ? -3.789 -15.617 -21.641 1 54.81 112 HIS A N 1
ATOM 870 C CA . HIS A 1 112 ? -4.285 -14.25 -21.547 1 54.81 112 HIS A CA 1
ATOM 871 C C . HIS A 1 112 ? -5.289 -14.109 -20.406 1 54.81 112 HIS A C 1
ATOM 873 O O . HIS A 1 112 ? -6.062 -15.031 -20.141 1 54.81 112 HIS A O 1
ATOM 879 N N . CYS A 1 113 ? -4.867 -13.281 -19.531 1 54.59 113 CYS A N 1
ATOM 880 C CA . CYS A 1 113 ? -5.844 -13.023 -18.484 1 54.59 113 CYS A CA 1
ATOM 881 C C . CYS A 1 113 ? -7.258 -12.984 -19.047 1 54.59 113 CYS A C 1
ATOM 883 O O . CYS A 1 113 ? -7.461 -12.617 -20.203 1 54.59 113 CYS A O 1
ATOM 885 N N . GLN A 1 114 ? -7.969 -13.906 -19.094 1 53.22 114 GLN A N 1
ATOM 886 C CA . GLN A 1 114 ? -9.352 -13.883 -19.562 1 53.22 114 GLN A CA 1
ATOM 887 C C . GLN A 1 114 ? -10.047 -12.586 -19.141 1 53.22 114 GLN A C 1
ATOM 889 O O . GLN A 1 114 ? -11.258 -12.57 -18.938 1 53.22 114 GLN A O 1
ATOM 894 N N . CYS A 1 115 ? -9.156 -11.539 -18.938 1 52.22 115 CYS A N 1
ATOM 895 C CA . CYS A 1 115 ? -9.805 -10.305 -18.5 1 52.22 115 CYS A CA 1
ATOM 896 C C . CYS A 1 115 ? -10.469 -9.594 -19.672 1 52.22 115 CYS A C 1
ATOM 898 O O . CYS A 1 115 ? -9.922 -9.57 -20.781 1 52.22 115 CYS A O 1
ATOM 900 N N . GLU A 1 116 ? -11.586 -9.664 -19.641 1 53.12 116 GLU A N 1
ATOM 901 C CA . GLU A 1 116 ? -12.258 -8.844 -20.641 1 53.12 116 GLU A CA 1
ATOM 902 C C . GLU A 1 116 ? -11.562 -7.492 -20.797 1 53.12 116 GLU A C 1
ATOM 904 O O . GLU A 1 116 ? -11.516 -6.941 -21.906 1 53.12 116 GLU A O 1
ATOM 909 N N . GLN A 1 117 ? -11.055 -6.973 -19.688 1 50.88 117 GLN A N 1
ATOM 910 C CA . GLN A 1 117 ? -10.445 -5.648 -19.719 1 50.88 117 GLN A CA 1
ATOM 911 C C . GLN A 1 117 ? -8.922 -5.746 -19.703 1 50.88 117 GLN A C 1
ATOM 913 O O . GLN A 1 117 ? -8.359 -6.555 -18.953 1 50.88 117 GLN A O 1
ATOM 918 N N . SER A 1 118 ? -8.195 -5.672 -20.828 1 50.34 118 SER A N 1
ATOM 919 C CA . SER A 1 118 ? -6.746 -5.609 -21.031 1 50.34 118 SER A CA 1
ATOM 920 C C . SER A 1 118 ? -6.031 -5.16 -19.766 1 50.34 118 SER A C 1
ATOM 922 O O . SER A 1 118 ? -6.297 -4.07 -19.25 1 50.34 118 SER A O 1
ATOM 924 N N . CYS A 1 119 ? -5.699 -6.102 -19.062 1 57.44 119 CYS A N 1
ATOM 925 C CA . CYS A 1 119 ? -4.91 -5.715 -17.891 1 57.44 119 CYS A CA 1
ATOM 926 C C . CYS A 1 119 ? -3.691 -4.898 -18.312 1 57.44 119 CYS A C 1
ATOM 928 O O . CYS A 1 119 ? -3.045 -5.207 -19.312 1 57.44 119 CYS A O 1
ATOM 930 N N . VAL A 1 120 ? -3.629 -3.648 -18.062 1 55.56 120 VAL A N 1
ATOM 931 C CA . VAL A 1 120 ? -2.551 -2.74 -18.438 1 55.56 120 VAL A CA 1
ATOM 932 C C . VAL A 1 120 ? -1.201 -3.412 -18.203 1 55.56 120 VAL A C 1
ATOM 934 O O . VAL A 1 120 ? -0.276 -3.264 -19 1 55.56 120 VAL A O 1
ATOM 937 N N . ASN A 1 121 ? -0.989 -4.137 -17.203 1 53.97 121 ASN A N 1
ATOM 938 C CA . ASN A 1 121 ? 0.307 -4.734 -16.891 1 53.97 121 ASN A CA 1
ATOM 939 C C . ASN A 1 121 ? 0.256 -6.258 -16.969 1 53.97 121 ASN A C 1
ATOM 941 O O . ASN A 1 121 ? 0.927 -6.941 -16.203 1 53.97 121 ASN A O 1
ATOM 945 N N . CYS A 1 122 ? -0.523 -6.57 -17.938 1 55.53 122 CYS A N 1
ATOM 946 C CA . CYS A 1 122 ? -0.622 -8.016 -18.109 1 55.53 122 CYS A CA 1
ATOM 947 C C . CYS A 1 122 ? 0.675 -8.594 -18.656 1 55.53 122 CYS A C 1
ATOM 949 O O . CYS A 1 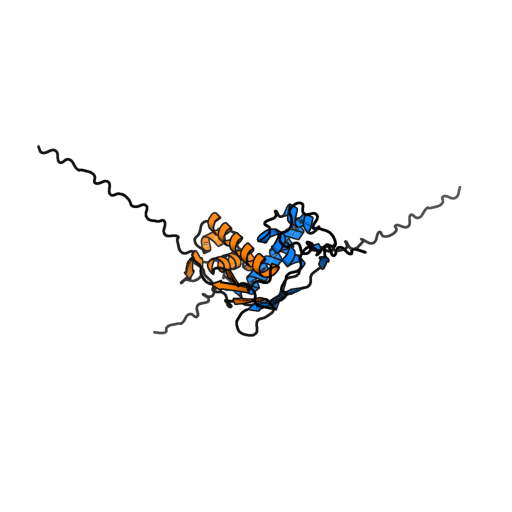122 ? 1.167 -8.148 -19.688 1 55.53 122 CYS A O 1
ATOM 951 N N . GLN A 1 123 ? 1.49 -9.18 -18 1 50.28 123 GLN A N 1
ATOM 952 C CA . GLN A 1 123 ? 2.699 -9.797 -18.531 1 50.28 123 GLN A CA 1
ATOM 953 C C . GLN A 1 123 ? 2.377 -10.695 -19.734 1 50.28 123 GLN A C 1
ATOM 955 O O . GLN A 1 123 ? 3.266 -11.039 -20.516 1 50.28 123 GLN A O 1
ATOM 960 N N . PHE A 1 124 ? 1.118 -11.172 -19.812 1 46.47 124 PHE A N 1
ATOM 961 C CA . PHE A 1 124 ? 0.81 -11.938 -21 1 46.47 124 PHE A CA 1
ATOM 962 C C . PHE A 1 124 ? 0.695 -11.031 -22.219 1 46.47 124 PHE A C 1
ATOM 964 O O . PHE A 1 124 ? 0.383 -11.492 -23.328 1 46.47 124 PHE A O 1
ATOM 971 N N . GLN A 1 125 ? 0.739 -9.797 -22.234 1 40.84 125 GLN A N 1
ATOM 972 C CA . GLN A 1 125 ? 1.149 -9.266 -23.531 1 40.84 125 GLN A CA 1
ATOM 973 C C . GLN A 1 125 ? 2.477 -9.867 -23.984 1 40.84 125 GLN A C 1
ATOM 975 O O . GLN A 1 125 ? 3.545 -9.414 -23.562 1 40.84 125 GLN A O 1
ATOM 980 N N . CYS A 1 126 ? 2.504 -11.086 -23.844 1 34.72 126 CYS A N 1
ATOM 981 C CA . CYS A 1 126 ? 3.525 -11.969 -24.406 1 34.72 126 CYS A CA 1
ATOM 982 C C . CYS A 1 126 ? 4.031 -11.43 -25.75 1 34.72 126 CYS A C 1
ATOM 984 O O . CYS A 1 126 ? 3.26 -10.875 -26.531 1 34.72 126 CYS A O 1
ATOM 986 N N . GLU A 1 127 ? 5.176 -11.039 -25.828 1 32.56 127 GLU A N 1
ATOM 987 C CA . GLU A 1 127 ? 5.719 -11.156 -27.172 1 32.56 127 GLU A CA 1
ATOM 988 C C . GLU A 1 127 ? 5.168 -12.398 -27.875 1 32.56 127 GLU A C 1
ATOM 990 O O . GLU A 1 127 ? 5.23 -13.5 -27.344 1 32.56 127 GLU A O 1
ATOM 995 N N . ARG A 1 128 ? 4.074 -12.289 -28.578 1 31.92 128 ARG A N 1
ATOM 996 C CA . ARG A 1 128 ? 3.84 -13.227 -29.672 1 31.92 128 ARG A CA 1
ATOM 997 C C . ARG A 1 128 ? 5.145 -13.602 -30.375 1 31.92 128 ARG A C 1
ATOM 999 O O . ARG A 1 128 ? 5.758 -12.773 -31.047 1 31.92 128 ARG A O 1
ATOM 1006 N N . THR A 1 129 ? 6.016 -14.219 -29.656 1 29.25 129 THR A N 1
ATOM 1007 C CA . THR A 1 129 ? 6.93 -14.883 -30.578 1 29.25 129 THR A CA 1
ATOM 1008 C C . THR A 1 129 ? 6.16 -15.664 -31.641 1 29.25 129 THR A C 1
ATOM 1010 O O . THR A 1 129 ? 5.438 -16.609 -31.312 1 29.25 129 THR A O 1
ATOM 1013 N N . ASP A 1 130 ? 5.641 -14.969 -32.656 1 29.78 130 ASP A N 1
ATOM 1014 C CA . ASP A 1 130 ? 5.469 -15.586 -33.969 1 29.78 130 ASP A CA 1
ATOM 1015 C C . ASP A 1 130 ? 6.578 -16.594 -34.25 1 29.78 130 ASP A C 1
ATOM 1017 O O . ASP A 1 130 ? 7.738 -16.219 -34.406 1 29.78 130 ASP A O 1
ATOM 1021 N N . HIS A 1 131 ? 6.645 -17.641 -33.469 1 27.36 131 HIS A N 1
ATOM 1022 C CA . HIS A 1 131 ? 7.332 -18.734 -34.156 1 27.36 131 HIS A CA 1
ATOM 1023 C C . HIS A 1 131 ? 6.707 -19 -35.531 1 27.36 131 HIS A C 1
ATOM 1025 O O . HIS A 1 131 ? 5.562 -19.438 -35.625 1 27.36 131 HIS A O 1
ATOM 1031 N N . HIS A 1 132 ? 6.988 -18.031 -36.406 1 27.83 132 HIS A N 1
ATOM 1032 C CA . HIS A 1 132 ? 7.148 -18.438 -37.812 1 27.83 132 HIS A CA 1
ATOM 1033 C C . HIS A 1 132 ? 8.031 -19.688 -37.906 1 27.83 132 HIS A C 1
ATOM 1035 O O . HIS A 1 132 ? 9.242 -19.609 -37.688 1 27.83 132 HIS A O 1
ATOM 1041 N N . GLU A 1 133 ? 7.641 -20.797 -37.125 1 25.06 133 GLU A N 1
ATOM 1042 C CA . GLU A 1 133 ? 7.949 -21.922 -38 1 25.06 133 GLU A CA 1
ATOM 1043 C C . GLU A 1 133 ? 6.898 -22.078 -39.094 1 25.06 133 GLU A C 1
ATOM 1045 O O . GLU A 1 133 ? 5.707 -21.891 -38.844 1 25.06 133 GLU A O 1
ATOM 1050 N N . MET B 1 1 ? -36.594 66.812 8.906 1 33.06 1 MET B N 1
ATOM 1051 C CA . MET B 1 1 ? -36.281 65.438 9.359 1 33.06 1 MET B CA 1
ATOM 1052 C C . MET B 1 1 ? -35.625 64.625 8.266 1 33.06 1 MET B C 1
ATOM 1054 O O . MET B 1 1 ? -36.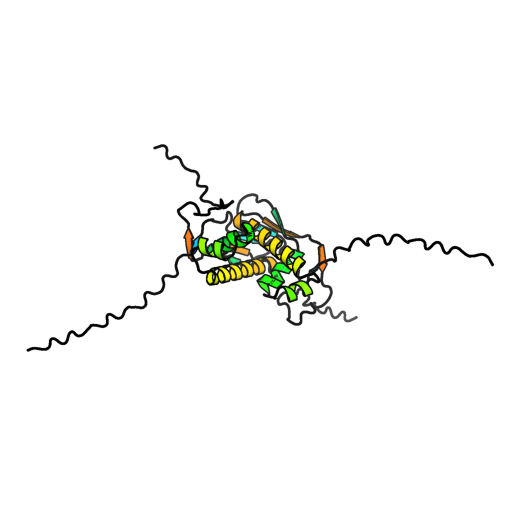219 64.375 7.211 1 33.06 1 MET B O 1
ATOM 1058 N N . LYS B 1 2 ? -34.281 64.812 8.07 1 40.5 2 LYS B N 1
ATOM 1059 C CA . LYS B 1 2 ? -33.344 64.312 7.055 1 40.5 2 LYS B CA 1
ATOM 1060 C C . LYS B 1 2 ? -33.25 62.781 7.094 1 40.5 2 LYS B C 1
ATOM 1062 O O . LYS B 1 2 ? -33.031 62.188 8.156 1 40.5 2 LYS B O 1
ATOM 1067 N N . SER B 1 3 ? -34 62.094 6.258 1 38.84 3 SER B N 1
ATOM 1068 C CA . SER B 1 3 ? -34 60.656 6.051 1 38.84 3 SER B CA 1
ATOM 1069 C C . SER B 1 3 ? -32.625 60.125 5.664 1 38.84 3 SER B C 1
ATOM 1071 O O . SER B 1 3 ? -32.031 60.594 4.68 1 38.84 3 SER B O 1
ATOM 1073 N N . LYS B 1 4 ? -31.766 59.906 6.637 1 41.84 4 LYS B N 1
ATOM 1074 C CA . LYS B 1 4 ? -30.438 59.312 6.43 1 41.84 4 LYS B CA 1
ATOM 1075 C C . LYS B 1 4 ? -30.547 57.969 5.715 1 41.84 4 LYS B C 1
ATOM 1077 O O . LYS B 1 4 ? -31.234 57.062 6.191 1 41.84 4 LYS B O 1
ATOM 1082 N N . ASN B 1 5 ? -30.516 57.938 4.375 1 33.97 5 ASN B N 1
ATOM 1083 C CA . ASN B 1 5 ? -30.391 56.75 3.533 1 33.97 5 ASN B CA 1
ATOM 1084 C C . ASN B 1 5 ? -29.203 55.906 3.951 1 33.97 5 ASN B C 1
ATOM 1086 O O . ASN B 1 5 ? -28.062 56.312 3.854 1 33.97 5 ASN B O 1
ATOM 1090 N N . TYR B 1 6 ? -29.281 55.031 5 1 35.06 6 TYR B N 1
ATOM 1091 C CA . TYR B 1 6 ? -28.266 54.062 5.324 1 35.06 6 TYR B CA 1
ATOM 1092 C C . TYR B 1 6 ? -27.938 53.188 4.109 1 35.06 6 TYR B C 1
ATOM 1094 O O . TYR B 1 6 ? -28.797 52.469 3.598 1 35.06 6 TYR B O 1
ATOM 1102 N N . GLN B 1 7 ? -27.188 53.656 3.158 1 34.34 7 GLN B N 1
ATOM 1103 C CA . GLN B 1 7 ? -26.672 52.75 2.133 1 34.34 7 GLN B CA 1
ATOM 1104 C C . GLN B 1 7 ? -25.953 51.562 2.76 1 34.34 7 GLN B C 1
ATOM 1106 O O . GLN B 1 7 ? -25.016 51.75 3.547 1 34.34 7 GLN B O 1
ATOM 1111 N N . ARG B 1 8 ? -26.656 50.469 3.074 1 36.25 8 ARG B N 1
ATOM 1112 C CA . ARG B 1 8 ? -26.047 49.188 3.453 1 36.25 8 ARG B CA 1
ATOM 1113 C C . ARG B 1 8 ? -24.938 48.812 2.475 1 36.25 8 ARG B C 1
ATOM 1115 O O . ARG B 1 8 ? -25.203 48.594 1.29 1 36.25 8 ARG B O 1
ATOM 1122 N N . THR B 1 9 ? -23.797 49.375 2.598 1 35.75 9 THR B N 1
ATOM 1123 C CA . THR B 1 9 ? -22.656 48.844 1.84 1 35.75 9 THR B CA 1
ATOM 1124 C C . THR B 1 9 ? -22.594 47.344 1.94 1 35.75 9 THR B C 1
ATOM 1126 O O . THR B 1 9 ? -22.594 46.781 3.041 1 35.75 9 THR B O 1
ATOM 1129 N N . ARG B 1 10 ? -23.188 46.625 1.011 1 37.56 10 ARG B N 1
ATOM 1130 C CA . ARG B 1 10 ? -23 45.188 0.814 1 37.56 10 ARG B CA 1
ATOM 1131 C C . ARG B 1 10 ? -21.516 44.812 0.861 1 37.56 10 ARG B C 1
ATOM 1133 O O . ARG B 1 10 ? -20.75 45.219 -0.001 1 37.56 10 ARG B O 1
ATOM 1140 N N . LYS B 1 11 ? -20.953 44.93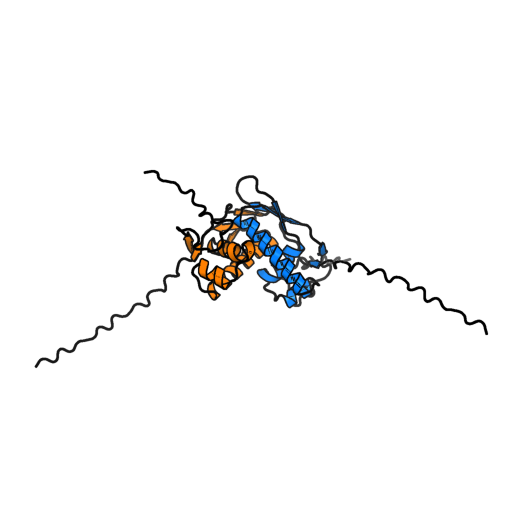8 2.029 1 39.38 11 LYS B N 1
ATOM 1141 C CA . LYS B 1 11 ? -19.609 44.375 2.127 1 39.38 11 LYS B CA 1
ATOM 1142 C C . LYS B 1 11 ? -19.531 43.031 1.439 1 39.38 11 LYS B C 1
ATOM 1144 O O . LYS B 1 11 ? -20.375 42.156 1.692 1 39.38 11 LYS B O 1
ATOM 1149 N N . GLY B 1 12 ? -19.156 42.938 0.168 1 35.41 12 GLY B N 1
ATOM 1150 C CA . GLY B 1 12 ? -18.844 41.75 -0.631 1 35.41 12 GLY B CA 1
ATOM 1151 C C . GLY B 1 12 ? -18.125 40.688 0.156 1 35.41 12 GLY B C 1
ATOM 1152 O O . GLY B 1 12 ? -17.047 40.906 0.697 1 35.41 12 GLY B O 1
ATOM 1153 N N . GLY B 1 13 ? -18.812 39.969 1.047 1 35.84 13 GLY B N 1
ATOM 1154 C CA . GLY B 1 13 ? -18.266 38.812 1.745 1 35.84 13 GLY B CA 1
ATOM 1155 C C . GLY B 1 13 ? -17.375 37.969 0.864 1 35.84 13 GLY B C 1
ATOM 1156 O O . GLY B 1 13 ? -17.859 37.375 -0.11 1 35.84 13 GLY B O 1
ATOM 1157 N N . GLY B 1 14 ? -16.219 38.5 0.4 1 35.12 14 GLY B N 1
ATOM 1158 C CA . GLY B 1 14 ? -15.242 37.656 -0.28 1 35.12 14 GLY B CA 1
ATOM 1159 C C . GLY B 1 14 ? -15.258 36.219 0.195 1 35.12 14 GLY B C 1
ATOM 1160 O O . GLY B 1 14 ? -15.461 35.969 1.382 1 35.12 14 GLY B O 1
ATOM 1161 N N . ARG B 1 15 ? -15.875 35.312 -0.591 1 36.75 15 ARG B N 1
ATOM 1162 C CA . ARG B 1 15 ? -15.781 33.875 -0.459 1 36.75 15 ARG B CA 1
ATOM 1163 C C . ARG B 1 15 ? -14.461 33.469 0.2 1 36.75 15 ARG B C 1
ATOM 1165 O O . ARG B 1 15 ? -13.383 33.781 -0.312 1 36.75 15 ARG B O 1
ATOM 1172 N N . MET B 1 16 ? -14.289 33.75 1.479 1 37.16 16 MET B N 1
ATOM 1173 C CA . MET B 1 16 ? -13.156 33.188 2.213 1 37.16 16 MET B CA 1
ATOM 1174 C C . MET B 1 16 ? -12.695 31.875 1.579 1 37.16 16 MET B C 1
ATOM 1176 O O . MET B 1 16 ? -13.516 31.016 1.277 1 37.16 16 MET B O 1
ATOM 1180 N N . ALA B 1 17 ? -11.891 31.891 0.568 1 40.84 17 ALA B N 1
ATOM 1181 C CA . ALA B 1 17 ? -11.18 30.719 0.069 1 40.84 17 ALA B CA 1
ATOM 1182 C C . ALA B 1 17 ? -11.07 29.641 1.146 1 40.84 17 ALA B C 1
ATOM 1184 O O . ALA B 1 17 ? -10.648 29.922 2.27 1 40.84 17 ALA B O 1
ATOM 1185 N N . ARG B 1 18 ? -12.008 28.766 1.252 1 41.66 18 ARG B N 1
ATOM 1186 C CA . ARG B 1 18 ? -11.992 27.625 2.154 1 41.66 18 ARG B CA 1
ATOM 1187 C C . ARG B 1 18 ? -10.57 27.156 2.416 1 41.66 18 ARG B C 1
ATOM 1189 O O . ARG B 1 18 ? -9.828 26.844 1.479 1 41.66 18 ARG B O 1
ATOM 1196 N N . GLN B 1 19 ? -9.773 27.719 3.234 1 43.19 19 GLN B N 1
ATOM 1197 C CA . GLN B 1 19 ? -8.461 27.266 3.676 1 43.19 19 GLN B CA 1
ATOM 1198 C C . GLN B 1 19 ? -8.367 25.734 3.672 1 43.19 19 GLN B C 1
ATOM 1200 O O . GLN B 1 19 ? -9.234 25.062 4.215 1 43.19 19 GLN B O 1
ATOM 1205 N N . THR B 1 20 ? -8.055 25.203 2.561 1 47.72 20 THR B N 1
ATOM 1206 C CA . THR B 1 20 ? -7.734 23.781 2.564 1 47.72 20 THR B CA 1
ATOM 1207 C C . THR B 1 20 ? -7.086 23.375 3.885 1 47.72 20 THR B C 1
ATOM 1209 O O . THR B 1 20 ? -6.055 23.922 4.273 1 47.72 20 THR B O 1
ATOM 1212 N N . LYS B 1 21 ? -7.871 23.141 4.895 1 56.94 21 LYS B N 1
ATOM 1213 C CA . LYS B 1 21 ? -7.41 22.781 6.234 1 56.94 21 LYS B CA 1
ATOM 1214 C C . LYS B 1 21 ? -6.277 21.766 6.176 1 56.94 21 LYS B C 1
ATOM 1216 O O . LYS B 1 21 ? -6.297 20.859 5.344 1 56.94 21 LYS B O 1
ATOM 1221 N N . CYS B 1 22 ? -5.105 22.141 6.57 1 62.84 22 CYS B N 1
ATOM 1222 C CA . CYS B 1 22 ? -3.977 21.234 6.77 1 62.84 22 CYS B CA 1
ATOM 1223 C C . CYS B 1 22 ? -4.414 19.953 7.473 1 62.84 22 CYS B C 1
ATOM 1225 O O . CYS B 1 22 ? -5.262 19.984 8.367 1 62.84 22 CYS B O 1
ATOM 1227 N N . ARG B 1 23 ? -4.125 18.797 6.82 1 76.75 23 ARG B N 1
ATOM 1228 C CA . ARG B 1 23 ? -4.434 17.484 7.398 1 76.75 23 ARG B CA 1
ATOM 1229 C C . ARG B 1 23 ? -3.506 17.172 8.57 1 76.75 23 ARG B C 1
ATOM 1231 O O . ARG B 1 23 ? -2.303 17.438 8.5 1 76.75 23 ARG B O 1
ATOM 1238 N N . ARG B 1 24 ? -4.07 16.812 9.594 1 78.38 24 ARG B N 1
ATOM 1239 C CA . ARG B 1 24 ? -3.277 16.469 10.773 1 78.38 24 ARG B CA 1
ATOM 1240 C C . ARG B 1 24 ? -2.58 15.133 10.602 1 78.38 24 ARG B C 1
ATOM 1242 O O . ARG B 1 24 ? -3.213 14.141 10.227 1 78.38 24 ARG B O 1
ATOM 1249 N N . ILE B 1 25 ? -1.264 15.156 10.711 1 80.69 25 ILE B N 1
ATOM 1250 C CA . ILE B 1 25 ? -0.499 13.914 10.703 1 80.69 25 ILE B CA 1
ATOM 1251 C C . ILE B 1 25 ? 0.194 13.727 12.047 1 80.69 25 ILE B C 1
ATOM 1253 O O . ILE B 1 25 ? 0.651 14.695 12.656 1 80.69 25 ILE B O 1
ATOM 1257 N N . CYS B 1 26 ? 0.211 12.523 12.469 1 75.06 26 CYS B N 1
ATOM 1258 C CA . CYS B 1 26 ? 0.769 12.273 13.797 1 75.06 26 CYS B CA 1
ATOM 1259 C C . CYS B 1 26 ? 2.141 11.617 13.695 1 75.06 26 CYS B C 1
ATOM 1261 O O . CYS B 1 26 ? 2.93 11.672 14.641 1 75.06 26 CYS B O 1
ATOM 1263 N N . CYS B 1 27 ? 2.463 10.914 12.539 1 73.25 27 CYS B N 1
ATOM 1264 C CA . CYS B 1 27 ? 3.715 10.164 12.469 1 73.25 27 CYS B CA 1
ATOM 1265 C C . CYS B 1 27 ? 4.453 10.461 11.172 1 73.25 27 CYS B C 1
ATOM 1267 O O . CYS B 1 27 ? 3.828 10.609 10.117 1 73.25 27 CYS B O 1
ATOM 1269 N N . LEU B 1 28 ? 5.75 10.641 11.352 1 80.56 28 LEU B N 1
ATOM 1270 C CA . LEU B 1 28 ? 6.621 10.719 10.18 1 80.56 28 LEU B CA 1
ATOM 1271 C C . LEU B 1 28 ? 7.285 9.375 9.914 1 80.56 28 LEU B C 1
ATOM 1273 O O . LEU B 1 28 ? 7.789 8.734 10.836 1 80.56 28 LEU B O 1
ATOM 1277 N N . PRO B 1 29 ? 7.254 9 8.688 1 85.75 29 PRO B N 1
ATOM 1278 C CA . PRO B 1 29 ? 7.895 7.723 8.375 1 85.75 29 PRO B CA 1
ATOM 1279 C C . PRO B 1 29 ? 9.391 7.727 8.672 1 85.75 29 PRO B C 1
ATOM 1281 O O . PRO B 1 29 ? 10.039 8.773 8.594 1 85.75 29 PRO B O 1
ATOM 1284 N N . LYS B 1 30 ? 9.93 6.559 9.023 1 83.81 30 LYS B N 1
ATOM 1285 C CA . LYS B 1 30 ? 11.336 6.43 9.367 1 83.81 30 LYS B CA 1
ATOM 1286 C C . LYS B 1 30 ? 12.227 6.566 8.133 1 83.81 30 LYS B C 1
ATOM 1288 O O . LYS B 1 30 ? 13.398 6.934 8.242 1 83.81 30 LYS B O 1
ATOM 1293 N N . SER B 1 31 ? 11.672 6.207 7.059 1 89 31 SER B N 1
ATOM 1294 C CA . SER B 1 31 ? 12.375 6.324 5.789 1 89 31 SER B CA 1
ATOM 1295 C C . SER B 1 31 ? 11.586 7.168 4.793 1 89 31 SER B C 1
ATOM 1297 O O . SER B 1 31 ? 10.359 7.152 4.801 1 89 31 SER B O 1
ATOM 1299 N N . THR B 1 32 ? 12.328 7.848 3.932 1 90.94 32 THR B N 1
ATOM 1300 C CA . THR B 1 32 ? 11.633 8.742 3.014 1 90.94 32 THR B CA 1
ATOM 1301 C C . THR B 1 32 ? 11.797 8.273 1.571 1 90.94 32 THR B C 1
ATOM 1303 O O . THR B 1 32 ? 11.211 8.852 0.653 1 90.94 32 THR B O 1
ATOM 1306 N N . LEU B 1 33 ? 12.523 7.262 1.453 1 93 33 LEU B N 1
ATOM 1307 C CA . LEU B 1 33 ? 12.734 6.754 0.101 1 93 33 LEU B CA 1
ATOM 1308 C C . LEU B 1 33 ? 12.812 5.23 0.099 1 93 33 LEU B C 1
ATOM 1310 O O . LEU B 1 33 ? 13.492 4.641 0.943 1 93 33 LEU B O 1
ATOM 1314 N N . PHE B 1 34 ? 12.102 4.664 -0.756 1 93.62 34 PHE B N 1
ATOM 1315 C CA . PHE B 1 34 ? 12.18 3.23 -1.026 1 93.62 34 PHE B CA 1
ATOM 1316 C C . PHE B 1 34 ? 12.609 2.973 -2.463 1 93.62 34 PHE B C 1
ATOM 1318 O O . PHE B 1 34 ? 11.898 3.326 -3.406 1 93.62 34 PHE B O 1
ATOM 1325 N N . GLN B 1 35 ? 13.656 2.352 -2.553 1 94.06 35 GLN B N 1
ATOM 1326 C CA . GLN B 1 35 ? 14.234 2.113 -3.869 1 94.06 35 GLN B CA 1
ATOM 1327 C C . GLN B 1 35 ? 14.078 0.653 -4.285 1 94.06 35 GLN B C 1
ATOM 1329 O O . GLN B 1 35 ? 14.438 -0.254 -3.533 1 94.06 35 GLN B O 1
ATOM 1334 N N . PRO B 1 36 ? 13.477 0.497 -5.48 1 94.69 36 PRO B N 1
ATOM 1335 C CA . PRO B 1 36 ? 13.43 -0.876 -5.988 1 94.69 36 PRO B CA 1
ATOM 1336 C C . PRO B 1 36 ? 14.797 -1.382 -6.445 1 94.69 36 PRO B C 1
ATOM 1338 O O . PRO B 1 36 ? 15.695 -0.582 -6.715 1 94.69 36 PRO B O 1
ATOM 1341 N N . ASP B 1 37 ? 14.891 -2.707 -6.336 1 89.69 37 ASP B N 1
ATOM 1342 C CA . ASP B 1 37 ? 16.109 -3.287 -6.883 1 89.69 37 ASP B CA 1
ATOM 1343 C C . ASP B 1 37 ? 16.156 -3.145 -8.406 1 89.69 37 ASP B C 1
ATOM 1345 O O . ASP B 1 37 ? 15.117 -3.082 -9.055 1 89.69 37 ASP B O 1
ATOM 1349 N N . GLY B 1 38 ? 17.281 -3.041 -8.93 1 75.25 38 GLY B N 1
ATOM 1350 C CA . GLY B 1 38 ? 17.453 -2.947 -10.367 1 75.25 38 GLY B CA 1
ATOM 1351 C C . GLY B 1 38 ? 17.812 -1.55 -10.836 1 75.25 38 GLY B C 1
ATOM 1352 O O . GLY B 1 38 ? 18.234 -0.714 -10.039 1 75.25 38 GLY B O 1
ATOM 1353 N N . GLN B 1 39 ? 17.625 -1.229 -12.227 1 65 39 GLN B N 1
ATOM 1354 C CA . GLN B 1 39 ? 18.109 -0.039 -12.914 1 65 39 GLN B CA 1
ATOM 1355 C C . GLN B 1 39 ? 17.344 1.204 -12.477 1 65 39 GLN B C 1
ATOM 1357 O O . GLN B 1 39 ? 16.359 1.104 -11.742 1 65 39 GLN B O 1
ATOM 1362 N N . ASP B 1 40 ? 17.625 2.279 -13.016 1 70.12 40 ASP B N 1
ATOM 1363 C CA . ASP B 1 40 ? 17.047 3.602 -12.82 1 70.12 40 ASP B CA 1
ATOM 1364 C C . ASP B 1 40 ? 15.523 3.553 -12.961 1 70.12 40 ASP B C 1
ATOM 1366 O O . ASP B 1 40 ? 15 3.109 -13.984 1 70.12 40 ASP B O 1
ATOM 1370 N N . SER B 1 41 ? 14.914 3.666 -11.766 1 83.25 41 SER B N 1
ATOM 1371 C CA . SER B 1 41 ? 13.453 3.609 -11.773 1 83.25 41 SER B CA 1
ATOM 1372 C C . SER B 1 41 ? 12.844 4.992 -11.555 1 83.25 41 SER B C 1
ATOM 1374 O O . SER B 1 41 ? 13.398 5.809 -10.812 1 83.25 41 SER B O 1
ATOM 1376 N N . PRO B 1 42 ? 11.797 5.25 -12.367 1 91.38 42 PRO B N 1
ATOM 1377 C CA . PRO B 1 42 ? 11.062 6.48 -12.07 1 91.38 42 PRO B CA 1
ATOM 1378 C C . PRO B 1 42 ? 10.586 6.551 -10.625 1 91.38 42 PRO B C 1
ATOM 1380 O O . PRO B 1 42 ? 10.492 5.523 -9.953 1 91.38 42 PRO B O 1
ATOM 1383 N N . ARG B 1 43 ? 10.492 7.781 -10.219 1 93.56 43 ARG B N 1
ATOM 1384 C CA . ARG B 1 43 ? 10.086 7.996 -8.828 1 93.56 43 ARG B CA 1
ATOM 1385 C C . ARG B 1 43 ? 8.633 8.453 -8.75 1 93.56 43 ARG B C 1
ATOM 1387 O O . ARG B 1 43 ? 8.188 9.258 -9.57 1 93.56 43 ARG B O 1
ATOM 1394 N N . LEU B 1 44 ? 7.996 7.848 -7.852 1 96.5 44 LEU B N 1
ATOM 1395 C CA . LEU B 1 44 ? 6.668 8.32 -7.469 1 96.5 44 LEU B CA 1
ATOM 1396 C C . LEU B 1 44 ? 6.691 8.953 -6.086 1 96.5 44 LEU B C 1
ATOM 1398 O O . LEU B 1 44 ? 7.457 8.531 -5.215 1 96.5 44 LEU B O 1
ATOM 1402 N N . VAL B 1 45 ? 5.832 9.953 -5.941 1 96.56 45 VAL B N 1
ATOM 1403 C CA . VAL B 1 45 ? 5.781 10.641 -4.656 1 96.56 45 VAL B CA 1
ATOM 1404 C C . VAL B 1 45 ? 4.547 10.195 -3.875 1 96.56 45 VAL B C 1
ATOM 1406 O O . VAL B 1 45 ? 3.443 10.156 -4.422 1 96.56 45 VAL B O 1
ATOM 1409 N N . LEU B 1 46 ? 4.738 9.727 -2.742 1 96.44 46 LEU B N 1
ATOM 1410 C CA . LEU B 1 46 ? 3.701 9.484 -1.744 1 96.44 46 LEU B CA 1
ATOM 1411 C C . LEU B 1 46 ? 3.713 10.57 -0.674 1 96.44 46 LEU B C 1
ATOM 1413 O O . LEU B 1 46 ? 4.672 10.68 0.095 1 96.44 46 LEU B O 1
ATOM 1417 N N . ASN B 1 47 ? 2.641 11.344 -0.66 1 94.06 47 ASN B N 1
ATOM 1418 C CA . ASN B 1 47 ? 2.582 12.445 0.3 1 94.06 47 ASN B CA 1
ATOM 1419 C C . ASN B 1 47 ? 2.527 11.93 1.736 1 94.06 47 ASN B C 1
ATOM 1421 O O . ASN B 1 47 ? 2.062 10.82 1.985 1 94.06 47 ASN B O 1
ATOM 1425 N N . LEU B 1 48 ? 2.938 12.773 2.637 1 92.56 48 LEU B N 1
ATOM 1426 C CA . LEU B 1 48 ? 2.992 12.367 4.035 1 92.56 48 LEU B CA 1
ATOM 1427 C C . LEU B 1 48 ? 1.591 12.164 4.602 1 92.56 48 LEU B C 1
ATOM 1429 O O . LEU B 1 48 ? 1.386 11.328 5.484 1 92.56 48 LEU B O 1
ATOM 1433 N N . ASP B 1 49 ? 0.625 12.938 4.113 1 92.31 49 ASP B N 1
ATOM 1434 C CA . ASP B 1 49 ? -0.75 12.703 4.543 1 92.31 49 ASP B CA 1
ATOM 1435 C C . ASP B 1 49 ? -1.254 11.352 4.047 1 92.31 49 ASP B C 1
ATOM 1437 O O . ASP B 1 49 ? -2.039 10.688 4.73 1 92.31 49 ASP B O 1
ATOM 1441 N N . GLU B 1 50 ? -0.776 10.969 2.902 1 95.62 50 G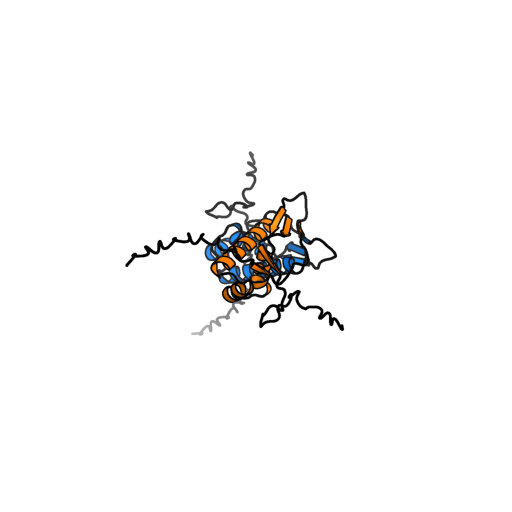LU B N 1
ATOM 1442 C CA . GLU B 1 50 ? -1.098 9.641 2.381 1 95.62 50 GLU B CA 1
ATOM 1443 C C . GLU B 1 50 ? -0.489 8.547 3.248 1 95.62 50 GLU B C 1
ATOM 1445 O O . GLU B 1 50 ? -1.143 7.543 3.539 1 95.62 50 GLU B O 1
ATOM 1450 N N . VAL B 1 51 ? 0.721 8.781 3.654 1 95.25 51 VAL B N 1
ATOM 1451 C CA . VAL B 1 51 ? 1.389 7.809 4.516 1 95.25 51 VAL B CA 1
ATOM 1452 C C . VAL B 1 51 ? 0.624 7.676 5.832 1 95.25 51 VAL B C 1
ATOM 1454 O O . VAL B 1 51 ? 0.435 6.566 6.336 1 95.25 51 VAL B O 1
ATOM 1457 N N . GLU B 1 52 ? 0.194 8.781 6.336 1 92.12 52 GLU B N 1
ATOM 1458 C CA . GLU B 1 52 ? -0.579 8.773 7.574 1 92.12 52 GLU B CA 1
ATOM 1459 C C . GLU B 1 52 ? -1.894 8.016 7.398 1 92.12 52 GLU B C 1
ATOM 1461 O O . GLU B 1 52 ? -2.303 7.258 8.281 1 92.12 52 GLU B O 1
ATOM 1466 N N . ALA B 1 53 ? -2.521 8.219 6.305 1 95.12 53 ALA B N 1
ATOM 1467 C CA . ALA B 1 53 ? -3.768 7.512 6.031 1 95.12 53 ALA B CA 1
ATOM 1468 C C . ALA B 1 53 ? -3.547 6.004 6.004 1 95.12 53 ALA B C 1
ATOM 1470 O O . ALA B 1 53 ? -4.344 5.242 6.559 1 95.12 53 ALA B O 1
ATOM 1471 N N . LEU B 1 54 ? -2.5 5.609 5.375 1 96.88 54 LEU B N 1
ATOM 1472 C CA . LEU B 1 54 ? -2.148 4.191 5.34 1 96.88 54 LEU B CA 1
ATOM 1473 C C . LEU B 1 54 ? -1.866 3.67 6.746 1 96.88 54 LEU B C 1
ATOM 1475 O O . LEU B 1 54 ? -2.279 2.561 7.094 1 96.88 54 LEU B O 1
ATOM 1479 N N . ARG B 1 55 ? -1.131 4.445 7.5 1 94.69 55 ARG B N 1
ATOM 1480 C CA . ARG B 1 55 ? -0.805 4.043 8.867 1 94.69 55 ARG B CA 1
ATOM 1481 C C . ARG B 1 55 ? -2.07 3.812 9.688 1 94.69 55 ARG B C 1
ATOM 1483 O O . ARG B 1 55 ? -2.223 2.768 10.32 1 94.69 55 ARG B O 1
ATOM 1490 N N . LEU B 1 56 ? -2.918 4.738 9.688 1 93.19 56 LEU B N 1
ATOM 1491 C CA . LEU B 1 56 ? -4.125 4.688 10.5 1 93.19 56 LEU B CA 1
ATOM 1492 C C . LEU B 1 56 ? -5.055 3.576 10.031 1 93.19 56 LEU B C 1
ATOM 1494 O O . LEU B 1 56 ? -5.574 2.809 10.844 1 93.19 56 LEU B O 1
ATOM 1498 N N . ALA B 1 57 ? -5.242 3.453 8.742 1 95.81 57 ALA B N 1
ATOM 1499 C CA . ALA B 1 57 ? -6.238 2.535 8.195 1 95.81 57 ALA B CA 1
ATOM 1500 C C . ALA B 1 57 ? -5.676 1.121 8.078 1 95.81 57 ALA B C 1
ATOM 1502 O O . ALA B 1 57 ? -6.297 0.161 8.547 1 95.81 57 ALA B O 1
ATOM 1503 N N . ASP B 1 58 ? -4.543 1.01 7.5 1 96.5 58 ASP B N 1
ATOM 1504 C CA . ASP B 1 58 ? -4.051 -0.308 7.113 1 96.5 58 ASP B CA 1
ATOM 1505 C C . ASP B 1 58 ? -3.145 -0.896 8.195 1 96.5 58 ASP B C 1
ATOM 1507 O O . ASP B 1 58 ? -3.107 -2.113 8.383 1 96.5 58 ASP B O 1
ATOM 1511 N N . LEU B 1 59 ? -2.383 -0.122 8.883 1 94.62 59 LEU B N 1
ATOM 1512 C CA . LEU B 1 59 ? -1.472 -0.63 9.898 1 94.62 59 LEU B CA 1
ATOM 1513 C C . LEU B 1 59 ? -2.17 -0.729 11.25 1 94.62 59 LEU B C 1
ATOM 1515 O O . LEU B 1 59 ? -2.166 -1.789 11.883 1 94.62 59 LEU B O 1
ATOM 1519 N N . GLU B 1 60 ? -2.797 0.352 11.695 1 90.88 60 GLU B N 1
ATOM 1520 C CA . GLU B 1 60 ? -3.471 0.389 12.992 1 90.88 60 GLU B CA 1
ATOM 1521 C C . GLU B 1 60 ? -4.859 -0.238 12.914 1 90.88 60 GLU B C 1
ATOM 1523 O O . GLU B 1 60 ? -5.445 -0.591 13.938 1 90.88 60 GLU B O 1
ATOM 1528 N N . GLY B 1 61 ? -5.398 -0.247 11.68 1 93.62 61 GLY B N 1
ATOM 1529 C CA . GLY B 1 61 ? -6.676 -0.911 11.492 1 93.62 61 GLY B CA 1
ATOM 1530 C C . GLY B 1 61 ? -7.855 -0.086 11.969 1 93.62 61 GLY B C 1
ATOM 1531 O O . GLY B 1 61 ? -8.891 -0.636 12.359 1 93.62 61 GLY B O 1
ATOM 1532 N N . LEU B 1 62 ? -7.738 1.174 12.023 1 92.19 62 LEU B N 1
ATOM 1533 C CA . LEU B 1 62 ? -8.836 2.039 12.445 1 92.19 62 LEU B CA 1
ATOM 1534 C C . LEU B 1 62 ? -9.93 2.08 11.391 1 92.19 62 LEU B C 1
ATOM 1536 O O . LEU B 1 62 ? -9.648 2.012 10.195 1 92.19 62 LEU B O 1
ATOM 1540 N N . ASP B 1 63 ? -11.156 2.246 11.883 1 94.12 63 ASP B N 1
ATOM 1541 C CA . ASP B 1 63 ? -12.25 2.484 10.945 1 94.12 63 ASP B CA 1
ATOM 1542 C C . ASP B 1 63 ? -12.125 3.863 10.297 1 94.12 63 ASP B C 1
ATOM 1544 O O . ASP B 1 63 ? -11.492 4.762 10.859 1 94.12 63 ASP B O 1
ATOM 1548 N N . GLN B 1 64 ? -12.727 3.98 9.156 1 93.94 64 GLN B N 1
ATOM 1549 C CA . GLN B 1 64 ? -12.539 5.168 8.328 1 93.94 64 GLN B CA 1
ATOM 1550 C C . GLN B 1 64 ? -12.984 6.43 9.07 1 93.94 64 GLN B C 1
ATOM 1552 O O . GLN B 1 64 ? -12.359 7.484 8.938 1 93.94 64 GLN B O 1
ATOM 1557 N N . ASP B 1 65 ? -14.07 6.285 9.82 1 94.19 65 ASP B N 1
ATOM 1558 C CA . ASP B 1 65 ? -14.578 7.457 10.531 1 94.19 65 ASP B CA 1
ATOM 1559 C C . ASP B 1 65 ? -13.586 7.926 11.594 1 94.19 65 ASP B C 1
ATOM 1561 O O . ASP B 1 65 ? -13.297 9.125 11.695 1 94.19 65 ASP B O 1
ATOM 1565 N N . THR B 1 66 ? -13.109 7.039 12.344 1 92.06 66 THR B N 1
ATOM 1566 C CA . THR B 1 66 ? -12.141 7.348 13.391 1 92.06 66 THR B CA 1
ATOM 1567 C C . THR B 1 66 ? -10.852 7.891 12.781 1 92.06 66 THR B C 1
ATOM 1569 O O . THR B 1 66 ? -10.297 8.875 13.273 1 92.06 66 THR B O 1
ATOM 1572 N N . ALA B 1 67 ? -10.375 7.266 11.719 1 92.88 67 ALA B N 1
ATOM 1573 C CA . ALA B 1 67 ? -9.148 7.695 11.047 1 92.88 67 ALA B CA 1
ATOM 1574 C C . ALA B 1 67 ? -9.305 9.102 10.469 1 92.88 67 ALA B C 1
ATOM 1576 O O . ALA B 1 67 ? -8.406 9.938 10.594 1 92.88 67 ALA B O 1
ATOM 1577 N N . ALA B 1 68 ? -10.43 9.344 9.836 1 93.62 68 ALA B N 1
ATOM 1578 C CA . ALA B 1 68 ? -10.719 10.656 9.258 1 93.62 68 ALA B CA 1
ATOM 1579 C C . ALA B 1 68 ? -10.711 11.742 10.328 1 93.62 68 ALA B C 1
ATOM 1581 O O . ALA B 1 68 ? -10.125 12.812 10.133 1 93.62 68 ALA B O 1
ATOM 1582 N N . ALA B 1 69 ? -11.359 11.445 11.445 1 89.44 69 ALA B N 1
ATOM 1583 C CA . ALA B 1 69 ? -11.414 12.391 12.555 1 89.44 69 ALA B CA 1
ATOM 1584 C C . ALA B 1 69 ? -10.016 12.695 13.078 1 89.44 69 ALA B C 1
ATOM 1586 O O . ALA B 1 69 ? -9.695 13.852 13.391 1 89.44 69 ALA B O 1
ATOM 1587 N N . ARG B 1 70 ? -9.188 11.727 13.109 1 87 70 ARG B N 1
ATOM 1588 C CA . ARG B 1 70 ? -7.828 11.898 13.602 1 87 70 ARG B CA 1
ATOM 1589 C C . ARG B 1 70 ? -7.023 12.812 12.68 1 87 70 ARG B C 1
ATOM 1591 O O . ARG B 1 70 ? -6.176 13.578 13.133 1 87 70 ARG B O 1
ATOM 1598 N N . MET B 1 71 ? -7.328 12.695 11.461 1 89.75 71 MET B N 1
ATOM 1599 C CA . MET B 1 71 ? -6.609 13.516 10.492 1 89.75 71 MET B CA 1
ATOM 1600 C C . MET B 1 71 ? -7.309 14.859 10.289 1 89.75 71 MET B C 1
ATOM 1602 O O . MET B 1 71 ? -6.84 15.695 9.508 1 89.75 71 MET B O 1
ATOM 1606 N N . GLU B 1 72 ? -8.477 15 10.961 1 88.75 72 GLU B N 1
ATOM 1607 C CA . GLU B 1 72 ? -9.25 16.234 10.898 1 88.75 72 GLU B CA 1
ATOM 1608 C C . GLU B 1 72 ? -9.719 16.516 9.477 1 88.75 72 GLU B C 1
ATOM 1610 O O . GLU B 1 72 ? -9.578 17.641 8.992 1 88.75 72 GLU B O 1
ATOM 1615 N N . VAL B 1 73 ? -10.203 15.539 8.805 1 92.31 73 VAL B N 1
ATOM 1616 C CA . VAL B 1 73 ? -10.805 15.656 7.48 1 92.31 73 VAL B CA 1
ATOM 1617 C C . VAL B 1 73 ? -12.125 14.883 7.453 1 92.31 73 VAL B C 1
ATOM 1619 O O . VAL B 1 73 ? -12.422 14.117 8.375 1 92.31 73 VAL B O 1
ATOM 1622 N N . SER B 1 74 ? -12.945 15.195 6.441 1 94.5 74 SER B N 1
ATOM 1623 C CA . SER B 1 74 ? -14.172 14.422 6.262 1 94.5 74 SER B CA 1
ATOM 1624 C C . SER B 1 74 ? -13.859 12.984 5.855 1 94.5 74 SER B C 1
ATOM 1626 O O . SER B 1 74 ? -12.781 12.703 5.324 1 94.5 74 SER B O 1
ATOM 1628 N N . ARG B 1 75 ? -14.828 12.07 6.117 1 95.25 75 ARG B N 1
ATOM 1629 C CA . ARG B 1 75 ? -14.688 10.672 5.711 1 95.25 75 ARG B CA 1
ATOM 1630 C C . ARG B 1 75 ? -14.477 10.562 4.207 1 95.25 75 ARG B C 1
ATOM 1632 O O . ARG B 1 75 ? -13.695 9.719 3.748 1 95.25 75 ARG B O 1
ATOM 1639 N N . ALA B 1 76 ? -15.188 11.406 3.465 1 95.62 76 ALA B N 1
ATOM 1640 C CA . ALA B 1 76 ? -15.055 11.375 2.01 1 95.62 76 ALA B CA 1
ATOM 1641 C C . ALA B 1 76 ? -13.641 11.75 1.581 1 95.62 76 ALA B C 1
ATOM 1643 O O . ALA B 1 76 ? -13.055 11.109 0.703 1 95.62 76 ALA B O 1
ATOM 1644 N N . THR B 1 77 ? -13.07 12.758 2.17 1 94.81 77 THR B N 1
ATOM 1645 C CA . THR B 1 77 ? -11.711 13.188 1.88 1 94.81 77 THR B CA 1
ATOM 1646 C C . THR B 1 77 ? -10.711 12.102 2.273 1 94.81 77 THR B C 1
ATOM 1648 O O . THR B 1 77 ? -9.773 11.812 1.523 1 94.81 77 THR B O 1
ATOM 1651 N N . PHE B 1 78 ? -10.945 11.562 3.449 1 95.38 78 PHE B N 1
ATOM 1652 C CA . PHE B 1 78 ? -10.078 10.484 3.912 1 95.38 78 PHE B CA 1
ATOM 1653 C C . PHE B 1 78 ? -10.062 9.336 2.91 1 95.38 78 PHE B C 1
ATOM 1655 O O . PHE B 1 78 ? -8.992 8.82 2.566 1 95.38 78 PHE B O 1
ATOM 1662 N N . GLN B 1 79 ? -11.164 8.984 2.449 1 96.38 79 GLN B N 1
ATOM 1663 C CA . GLN B 1 79 ? -11.273 7.895 1.483 1 96.38 79 GLN B CA 1
ATOM 1664 C C . GLN B 1 79 ? -10.484 8.203 0.212 1 96.38 79 GLN B C 1
ATOM 1666 O O . GLN B 1 79 ? -9.797 7.336 -0.329 1 96.38 79 GLN B O 1
ATOM 1671 N N . ARG B 1 80 ? -10.609 9.375 -0.202 1 96.62 80 ARG B N 1
ATOM 1672 C CA . ARG B 1 80 ? -9.898 9.789 -1.407 1 96.62 80 ARG B CA 1
ATOM 1673 C C . ARG B 1 80 ? -8.383 9.711 -1.205 1 96.62 80 ARG B C 1
ATOM 1675 O O . ARG B 1 80 ? -7.66 9.25 -2.088 1 96.62 80 ARG B O 1
ATOM 1682 N N . ILE B 1 81 ? -7.918 10.227 -0.086 1 95.75 81 ILE B N 1
ATOM 1683 C CA . ILE B 1 81 ? -6.5 10.195 0.24 1 95.75 81 ILE B CA 1
ATOM 1684 C C . ILE B 1 81 ? -6.012 8.75 0.289 1 95.75 81 ILE B C 1
ATOM 1686 O O . ILE B 1 81 ? -4.961 8.422 -0.269 1 95.75 81 ILE B O 1
ATOM 1690 N N . LEU B 1 82 ? -6.812 7.934 0.911 1 97.56 82 LEU B N 1
ATOM 1691 C CA . LEU B 1 82 ? -6.457 6.527 1.07 1 97.56 82 LEU B CA 1
ATOM 1692 C C . LEU B 1 82 ? -6.406 5.824 -0.281 1 97.56 82 LEU B C 1
ATOM 1694 O O . LEU B 1 82 ? -5.48 5.059 -0.554 1 97.56 82 LEU B O 1
ATOM 1698 N N . TYR B 1 83 ? -7.391 6.066 -1.072 1 97 83 TYR B N 1
ATOM 1699 C CA . TYR B 1 83 ? -7.438 5.473 -2.404 1 97 83 TYR B CA 1
ATOM 1700 C C . TYR B 1 83 ? -6.219 5.883 -3.227 1 97 83 TYR B C 1
ATOM 1702 O O . TYR B 1 83 ? -5.582 5.043 -3.865 1 97 83 TYR B O 1
ATOM 1710 N N . SER B 1 84 ? -5.93 7.137 -3.17 1 97.38 84 SER B N 1
ATOM 1711 C CA . SER B 1 84 ? -4.77 7.645 -3.895 1 97.38 84 SER B CA 1
ATOM 1712 C C . SER B 1 84 ? -3.479 7.016 -3.385 1 97.38 84 SER B C 1
ATOM 1714 O O . SER B 1 84 ? -2.617 6.625 -4.176 1 97.38 84 SER B O 1
ATOM 1716 N N . ALA B 1 85 ? -3.332 6.934 -2.109 1 97.88 85 ALA B N 1
ATOM 1717 C CA . ALA B 1 85 ? -2.143 6.355 -1.491 1 97.88 85 ALA B CA 1
ATOM 1718 C C . ALA B 1 85 ? -1.951 4.906 -1.925 1 97.88 85 ALA B C 1
ATOM 1720 O O . ALA B 1 85 ? -0.861 4.516 -2.35 1 97.88 85 ALA B O 1
ATOM 1721 N N . ARG B 1 86 ? -3.043 4.156 -1.846 1 98.19 86 ARG B N 1
ATOM 1722 C CA . ARG B 1 86 ? -2.992 2.74 -2.191 1 98.19 86 ARG B CA 1
ATOM 1723 C C . ARG B 1 86 ? -2.666 2.549 -3.668 1 98.19 86 ARG B C 1
ATOM 1725 O O . ARG B 1 86 ? -1.93 1.63 -4.031 1 98.19 86 ARG B O 1
ATOM 1732 N N . ARG B 1 87 ? -3.189 3.402 -4.457 1 98.12 87 ARG B N 1
ATOM 1733 C CA . ARG B 1 87 ? -2.904 3.32 -5.887 1 98.12 87 ARG B CA 1
ATOM 1734 C C . ARG B 1 87 ? -1.434 3.611 -6.168 1 98.12 87 ARG B C 1
ATOM 1736 O O . ARG B 1 87 ? -0.795 2.904 -6.949 1 98.12 87 ARG B O 1
ATOM 1743 N N . THR B 1 88 ? -0.942 4.672 -5.574 1 98 88 THR B N 1
ATOM 1744 C CA . THR B 1 88 ? 0.452 5.055 -5.77 1 98 88 THR B CA 1
ATOM 1745 C C . THR B 1 88 ? 1.388 3.936 -5.32 1 98 88 THR B C 1
ATOM 1747 O O . THR B 1 88 ? 2.35 3.605 -6.02 1 98 88 THR B O 1
ATOM 1750 N N . VAL B 1 89 ? 1.114 3.348 -4.219 1 98.12 89 VAL B N 1
ATOM 1751 C CA . VAL B 1 89 ? 1.923 2.264 -3.67 1 98.12 89 VAL B CA 1
ATOM 1752 C C . VAL B 1 89 ? 1.881 1.061 -4.609 1 98.12 89 VAL B C 1
ATOM 1754 O O . VAL B 1 89 ? 2.922 0.488 -4.941 1 98.12 89 VAL B O 1
ATOM 1757 N N . ALA B 1 90 ? 0.699 0.679 -5.031 1 97.25 90 ALA B N 1
ATOM 1758 C CA . ALA B 1 90 ? 0.558 -0.452 -5.945 1 97.25 90 ALA B CA 1
ATOM 1759 C C . ALA B 1 90 ? 1.321 -0.206 -7.242 1 97.25 90 ALA B C 1
ATOM 1761 O O . ALA B 1 90 ? 1.982 -1.109 -7.762 1 97.25 90 ALA B O 1
ATOM 1762 N N . ASP B 1 91 ? 1.235 0.97 -7.742 1 95.56 91 ASP B N 1
ATOM 1763 C CA . ASP B 1 91 ? 1.952 1.325 -8.961 1 95.56 91 ASP B CA 1
ATOM 1764 C C . ASP B 1 91 ? 3.459 1.155 -8.781 1 95.56 91 ASP B C 1
ATOM 1766 O O . ASP B 1 91 ? 4.133 0.597 -9.656 1 95.56 91 ASP B O 1
ATOM 1770 N N . ALA B 1 92 ? 3.953 1.614 -7.672 1 95.88 92 ALA B N 1
ATOM 1771 C CA . ALA B 1 92 ? 5.379 1.494 -7.387 1 95.88 92 ALA B CA 1
ATOM 1772 C C . ALA B 1 92 ? 5.805 0.03 -7.312 1 95.88 92 ALA B C 1
ATOM 1774 O O . ALA B 1 92 ? 6.793 -0.369 -7.93 1 95.88 92 ALA B O 1
ATOM 1775 N N . LEU B 1 93 ? 5.082 -0.778 -6.605 1 94.5 93 LEU B N 1
ATOM 1776 C CA . LEU B 1 93 ? 5.434 -2.172 -6.355 1 94.5 93 LEU B CA 1
ATOM 1777 C C . LEU B 1 93 ? 5.328 -2.996 -7.633 1 94.5 93 LEU B C 1
ATOM 1779 O O . LEU B 1 93 ? 6.188 -3.836 -7.91 1 94.5 93 LEU B O 1
ATOM 1783 N N . VAL B 1 94 ? 4.273 -2.781 -8.406 1 92.06 94 VAL B N 1
ATOM 1784 C CA . VAL B 1 94 ? 4.004 -3.58 -9.594 1 92.06 94 VAL B CA 1
ATOM 1785 C C . VAL B 1 94 ? 4.973 -3.186 -10.711 1 92.06 94 VAL B C 1
ATOM 1787 O O . VAL B 1 94 ? 5.52 -4.051 -11.398 1 92.06 94 VAL B O 1
ATOM 1790 N N . ASN B 1 95 ? 5.238 -1.902 -10.828 1 91.56 95 ASN B N 1
ATOM 1791 C CA . ASN B 1 95 ? 6.004 -1.41 -11.969 1 91.56 95 ASN B CA 1
ATOM 1792 C C . ASN B 1 95 ? 7.457 -1.142 -11.594 1 91.56 95 ASN B C 1
ATOM 1794 O O . ASN B 1 95 ? 8.25 -0.715 -12.43 1 91.56 95 ASN B O 1
ATOM 1798 N N . GLY B 1 96 ? 7.762 -1.36 -10.375 1 92.69 96 GLY B N 1
ATOM 1799 C CA . GLY B 1 96 ? 9.141 -1.204 -9.953 1 92.69 96 GLY B CA 1
ATOM 1800 C C . GLY B 1 96 ? 9.602 0.242 -9.938 1 92.69 96 GLY B C 1
ATOM 1801 O O . GLY B 1 96 ? 10.672 0.565 -10.461 1 92.69 96 GLY B O 1
ATOM 1802 N N . LYS B 1 97 ? 8.82 1.076 -9.469 1 94.62 97 LYS B N 1
ATOM 1803 C CA . LYS B 1 97 ? 9.156 2.49 -9.344 1 94.62 97 LYS B CA 1
ATOM 1804 C C . LYS B 1 97 ? 9.562 2.83 -7.91 1 94.62 97 LYS B C 1
ATOM 1806 O O . LYS B 1 97 ? 9.016 2.271 -6.957 1 94.62 97 LYS B O 1
ATOM 1811 N N . ALA B 1 98 ? 10.445 3.744 -7.781 1 95.25 98 ALA B N 1
ATOM 1812 C CA . ALA B 1 98 ? 10.844 4.191 -6.449 1 95.25 98 ALA B CA 1
ATOM 1813 C C . ALA B 1 98 ? 9.727 4.996 -5.785 1 95.25 98 ALA B C 1
ATOM 1815 O O . ALA B 1 98 ? 8.977 5.699 -6.461 1 95.25 98 ALA B O 1
ATOM 1816 N N . LEU B 1 99 ? 9.664 4.816 -4.531 1 95.5 99 LEU B N 1
ATOM 1817 C CA . LEU B 1 99 ? 8.664 5.555 -3.762 1 95.5 99 LEU B CA 1
ATOM 1818 C C . LEU B 1 99 ? 9.336 6.582 -2.854 1 95.5 99 LEU B C 1
ATOM 1820 O O . LEU B 1 99 ? 10.117 6.219 -1.971 1 95.5 99 LEU B O 1
ATOM 1824 N N . GLU B 1 100 ? 9.055 7.797 -3.125 1 95.56 100 GLU B N 1
ATOM 1825 C CA . GLU B 1 100 ? 9.539 8.891 -2.287 1 95.56 100 GLU B CA 1
ATOM 1826 C C . GLU B 1 100 ? 8.438 9.43 -1.387 1 95.56 100 GLU B C 1
ATOM 1828 O O . GLU B 1 100 ? 7.375 9.836 -1.871 1 95.56 100 GLU B O 1
ATOM 1833 N N . LEU B 1 101 ? 8.648 9.352 -0.09 1 94 101 LEU B N 1
ATOM 1834 C CA . LEU B 1 101 ? 7.695 9.852 0.891 1 94 101 LEU B CA 1
ATOM 1835 C C . LEU B 1 101 ? 7.984 11.312 1.241 1 94 101 LEU B C 1
ATOM 1837 O O . LEU B 1 101 ? 8.93 11.594 1.984 1 94 101 LEU B O 1
ATOM 1841 N N . LYS B 1 102 ? 7.219 12.133 0.646 1 90.12 102 LYS B N 1
ATOM 1842 C CA . LYS B 1 102 ? 7.438 13.555 0.896 1 90.12 102 LYS B CA 1
ATOM 1843 C C . LYS B 1 102 ? 6.238 14.383 0.452 1 90.12 102 LYS B C 1
ATOM 1845 O O . LYS B 1 102 ? 5.395 13.906 -0.309 1 90.12 102 LYS B O 1
ATOM 1850 N N . GLY B 1 103 ? 6.238 15.516 1.025 1 83.62 103 GLY B N 1
ATOM 1851 C CA . GLY B 1 103 ? 5.273 16.5 0.554 1 83.62 103 GLY B CA 1
ATOM 1852 C C . GLY B 1 103 ? 3.895 16.312 1.16 1 83.62 103 GLY B C 1
ATOM 1853 O O . GLY B 1 103 ? 3.754 15.727 2.23 1 83.62 103 GLY B O 1
ATOM 1854 N N . GLY B 1 104 ? 2.9 17.094 0.558 1 80.38 104 GLY B N 1
ATOM 1855 C CA . GLY B 1 104 ? 1.522 17.109 1.024 1 80.38 104 GLY B CA 1
ATOM 1856 C C . GLY B 1 104 ? 1.219 18.281 1.937 1 80.38 104 GLY B C 1
ATOM 1857 O O . GLY B 1 104 ? 2.111 19.062 2.268 1 80.38 104 GLY B O 1
ATOM 1858 N N . ARG B 1 105 ? -0.002 18.453 2.098 1 78.25 105 ARG B N 1
ATOM 1859 C CA . ARG B 1 105 ? -0.471 19.469 3.025 1 78.25 105 ARG B CA 1
ATOM 1860 C C . ARG B 1 105 ? -0.838 18.859 4.375 1 78.25 105 ARG B C 1
ATOM 1862 O O . ARG B 1 105 ? -1.808 18.109 4.477 1 78.25 105 ARG B O 1
ATOM 1869 N N . TYR B 1 106 ? 0.046 19.156 5.285 1 78.5 106 TYR B N 1
ATOM 1870 C CA . TYR B 1 106 ? -0.238 18.547 6.582 1 78.5 106 TYR B CA 1
ATOM 1871 C C . TYR B 1 106 ? 0.259 19.438 7.719 1 78.5 106 TYR B C 1
ATOM 1873 O O . TYR B 1 106 ? 1.027 20.375 7.496 1 78.5 106 TYR B O 1
ATOM 1881 N N . VAL B 1 107 ? -0.383 19.312 8.812 1 75.19 107 VAL B N 1
ATOM 1882 C CA . VAL B 1 107 ? 0.107 19.875 10.07 1 75.19 107 VAL B CA 1
ATOM 1883 C C . VAL B 1 107 ? 0.529 18.734 11.008 1 75.19 107 VAL B C 1
ATOM 1885 O O . VAL B 1 107 ? -0.224 17.781 11.211 1 75.19 107 VAL B O 1
ATOM 1888 N N . LEU B 1 108 ? 1.829 18.781 11.375 1 75.56 108 LEU B N 1
ATOM 1889 C CA . LEU B 1 108 ? 2.297 17.781 12.328 1 75.56 108 LEU B CA 1
ATOM 1890 C C . LEU B 1 108 ? 1.622 17.969 13.688 1 75.56 108 LEU B C 1
ATOM 1892 O O . LEU B 1 108 ? 1.547 19.078 14.203 1 75.56 108 LEU B O 1
ATOM 1896 N N . ALA B 1 109 ? 1.058 16.906 14.117 1 70.94 109 ALA B N 1
ATOM 1897 C CA . ALA B 1 109 ? 0.388 16.984 15.414 1 70.94 109 ALA B CA 1
ATOM 1898 C C . ALA B 1 109 ? 1.365 17.391 16.516 1 70.94 109 ALA B C 1
ATOM 1900 O O . ALA B 1 109 ? 2.502 16.922 16.547 1 70.94 109 ALA B O 1
ATOM 1901 N N . GLN B 1 110 ? 1.19 18.438 17.125 1 62.84 110 GLN B N 1
ATOM 1902 C CA . GLN B 1 110 ? 2.033 18.969 18.188 1 62.84 110 GLN B CA 1
ATOM 1903 C C . GLN B 1 110 ? 1.723 18.297 19.531 1 62.84 110 GLN B C 1
ATOM 1905 O O . GLN B 1 110 ? 2.553 18.297 20.438 1 62.84 110 GLN B O 1
ATOM 1910 N N . ASP B 1 111 ? 0.525 17.766 19.734 1 57.97 111 ASP B N 1
ATOM 1911 C CA . ASP B 1 111 ? 0.087 17.156 20.984 1 57.97 111 ASP B CA 1
ATOM 1912 C C . ASP B 1 111 ? -0.219 15.664 20.781 1 57.97 111 ASP B C 1
ATOM 1914 O O . ASP B 1 111 ? -0.274 15.18 19.656 1 57.97 111 ASP B O 1
ATOM 1918 N N . HIS B 1 112 ? -0.053 14.852 22.047 1 54.47 112 HIS B N 1
ATOM 1919 C CA . HIS B 1 112 ? -0.397 13.438 22.062 1 54.47 112 HIS B CA 1
ATOM 1920 C C . HIS B 1 112 ? -1.636 13.156 21.219 1 54.47 112 HIS B C 1
ATOM 1922 O O . HIS B 1 112 ? -2.553 13.984 21.156 1 54.47 112 HIS B O 1
ATOM 1928 N N . CYS B 1 113 ? -1.357 12.359 20.234 1 54.41 113 CYS B N 1
ATOM 1929 C CA . CYS B 1 113 ? -2.533 11.969 19.469 1 54.41 113 CYS B CA 1
ATOM 1930 C C . CYS B 1 113 ? -3.744 11.789 20.375 1 54.41 113 CYS B C 1
ATOM 1932 O O . CYS B 1 113 ? -3.602 11.422 21.547 1 54.41 113 CYS B O 1
ATOM 1934 N N . GLN B 1 114 ? -4.516 12.641 20.594 1 52.62 114 GLN B N 1
ATOM 1935 C CA . GLN B 1 114 ? -5.727 12.469 21.391 1 52.62 114 GLN B CA 1
ATOM 1936 C C . GLN B 1 114 ? -6.348 11.094 21.156 1 52.62 114 GLN B C 1
ATOM 1938 O O . GLN B 1 114 ? -7.559 10.922 21.297 1 52.62 114 GLN B O 1
ATOM 1943 N N . CYS B 1 115 ? -5.426 10.164 20.719 1 51.94 115 CYS B N 1
ATOM 1944 C CA . CYS B 1 115 ? -6.012 8.859 20.453 1 51.94 115 CYS B CA 1
ATOM 1945 C C . CYS B 1 115 ? -6.273 8.094 21.75 1 51.94 115 CYS B C 1
ATOM 1947 O O . CYS B 1 115 ? -5.477 8.164 22.688 1 51.94 115 CYS B O 1
ATOM 1949 N N . GLU B 1 116 ? -7.383 8.039 22 1 52.28 116 GLU B N 1
ATOM 1950 C CA . GLU B 1 116 ? -7.676 7.164 23.141 1 52.28 116 GLU B CA 1
ATOM 1951 C C . GLU B 1 116 ? -6.789 5.922 23.125 1 52.28 116 GLU B C 1
ATOM 1953 O O . GLU B 1 116 ? -6.414 5.406 24.172 1 52.28 116 GLU B O 1
ATOM 1958 N N . GLN B 1 117 ? -6.531 5.414 21.922 1 50.28 117 GLN B N 1
ATOM 1959 C CA . GLN B 1 117 ? -5.77 4.172 21.812 1 50.28 117 GLN B CA 1
ATOM 1960 C C . GLN B 1 117 ? -4.332 4.445 21.375 1 50.28 117 GLN B C 1
ATOM 1962 O O . GLN B 1 117 ? -4.09 5.301 20.531 1 50.28 117 GLN B O 1
ATOM 1967 N N . SER B 1 118 ? -3.305 4.41 22.266 1 49.91 118 SER B N 1
ATOM 1968 C CA . SER B 1 118 ? -1.861 4.516 22.078 1 49.91 118 SER B CA 1
ATOM 1969 C C . SER B 1 118 ? -1.457 4.141 20.656 1 49.91 118 SER B C 1
ATOM 1971 O O . SER B 1 118 ? -1.731 3.027 20.203 1 49.91 118 SER B O 1
ATOM 1973 N N . CYS B 1 119 ? -1.412 5.09 19.938 1 57.22 119 CYS B N 1
ATOM 1974 C CA . CYS B 1 119 ? -0.908 4.785 18.594 1 57.22 119 CYS B CA 1
ATOM 1975 C C . CYS B 1 119 ? 0.469 4.137 18.672 1 57.22 119 CYS B C 1
ATOM 1977 O O . CYS B 1 119 ? 1.305 4.531 19.484 1 57.22 119 CYS B O 1
ATOM 1979 N N . VAL B 1 120 ? 0.638 2.91 18.422 1 54.97 120 VAL B N 1
ATOM 1980 C CA . VAL B 1 120 ? 1.88 2.15 18.5 1 54.97 120 VAL B CA 1
ATOM 1981 C C . VAL B 1 120 ? 3.033 2.977 17.938 1 54.97 120 VAL B C 1
ATOM 1983 O O . VAL B 1 120 ? 4.137 2.973 18.5 1 54.97 120 VAL B O 1
ATOM 1986 N N . ASN B 1 121 ? 2.936 3.68 16.922 1 53.31 121 ASN B N 1
ATOM 1987 C CA . ASN B 1 121 ? 4.043 4.41 16.312 1 53.31 121 ASN B CA 1
ATOM 1988 C C . ASN B 1 121 ? 3.836 5.922 16.406 1 53.31 121 ASN B C 1
ATOM 1990 O O . ASN B 1 121 ? 4.23 6.664 15.5 1 53.31 121 ASN B O 1
ATOM 1994 N N . CYS B 1 122 ? 3.295 6.18 17.531 1 55.25 122 CYS B N 1
ATOM 1995 C CA . CYS B 1 122 ? 3.074 7.609 17.719 1 55.25 122 CYS B CA 1
ATOM 1996 C C . CYS B 1 122 ? 4.395 8.344 17.938 1 55.25 122 CYS B C 1
ATOM 1998 O O . CYS B 1 122 ? 5.172 7.969 18.812 1 55.25 122 CYS B O 1
ATOM 2000 N N . GLN B 1 123 ? 4.984 8.969 17.109 1 50.12 123 GLN B N 1
ATOM 2001 C CA . GLN B 1 123 ? 6.211 9.727 17.344 1 50.12 123 GLN B CA 1
ATOM 2002 C C . GLN B 1 123 ? 6.086 10.633 18.562 1 50.12 123 GLN B C 1
ATOM 2004 O O . GLN B 1 123 ? 7.09 11.102 19.094 1 50.12 123 GLN B O 1
ATOM 2009 N N . PHE B 1 124 ? 4.852 10.969 18.922 1 45.88 124 PHE B N 1
ATOM 2010 C CA . PHE B 1 124 ? 4.754 11.75 20.141 1 45.88 124 PHE B CA 1
ATOM 2011 C C . PHE B 1 124 ? 5.02 10.875 21.359 1 45.88 124 PHE B C 1
ATOM 2013 O O . PHE B 1 124 ? 4.82 11.312 22.5 1 45.88 124 PHE B O 1
ATOM 2020 N N . GLN B 1 125 ? 5.367 9.688 21.375 1 40.06 125 GLN B N 1
ATOM 2021 C CA . GLN B 1 125 ? 6.094 9.367 22.594 1 40.06 125 GLN B CA 1
ATOM 2022 C C . GLN B 1 125 ? 7.203 10.375 22.859 1 40.06 125 GLN B C 1
ATOM 2024 O O . GLN B 1 125 ? 8.258 10.336 22.219 1 40.06 125 GLN B O 1
ATOM 2029 N N . CYS B 1 126 ? 6.742 11.508 23 1 34.09 126 CYS B N 1
ATOM 2030 C CA . CYS B 1 126 ? 7.457 12.695 23.453 1 34.09 126 CYS B CA 1
ATOM 2031 C C . CYS B 1 126 ? 8.555 12.328 24.438 1 34.09 126 CYS B C 1
ATOM 2033 O O . CYS B 1 126 ? 8.312 11.578 25.391 1 34.09 126 CYS B O 1
ATOM 2035 N N . GLU B 1 127 ? 9.672 12.125 24.062 1 31.97 127 GLU B N 1
ATOM 2036 C CA . GLU B 1 127 ? 10.578 12.477 25.156 1 31.97 127 GLU B CA 1
ATOM 2037 C C . GLU B 1 127 ? 10.078 13.688 25.922 1 31.97 127 GLU B C 1
ATOM 2039 O O . GLU B 1 127 ? 9.781 14.734 25.344 1 31.97 127 GLU B O 1
ATOM 2044 N N . ARG B 1 128 ? 9.289 13.484 27 1 31.95 128 ARG B N 1
ATOM 2045 C CA . ARG B 1 128 ? 9.211 14.461 28.078 1 31.95 128 ARG B CA 1
ATOM 2046 C C . ARG B 1 128 ? 10.555 15.148 28.297 1 31.95 128 ARG B C 1
ATOM 2048 O O . ARG B 1 128 ? 11.516 14.523 28.75 1 31.95 128 ARG B O 1
ATOM 2055 N N . THR B 1 129 ? 11.023 15.773 27.281 1 29.34 129 THR B N 1
ATOM 2056 C CA . THR B 1 129 ? 12.039 16.672 27.828 1 29.34 129 THR B CA 1
ATOM 2057 C C . THR B 1 129 ? 11.477 17.469 29 1 29.34 129 THR B C 1
ATOM 2059 O O . THR B 1 129 ? 10.539 18.25 28.844 1 29.34 129 THR B O 1
ATOM 2062 N N . ASP B 1 130 ? 11.398 16.828 30.172 1 29.64 130 ASP B N 1
ATOM 2063 C CA . ASP B 1 130 ? 11.508 17.547 31.438 1 29.64 130 ASP B CA 1
ATOM 2064 C C . ASP B 1 130 ? 12.469 18.719 31.312 1 29.64 130 ASP B C 1
ATOM 2066 O O . ASP B 1 130 ? 13.672 18.531 31.109 1 29.64 130 ASP B O 1
ATOM 2070 N N . HIS B 1 131 ? 12.164 19.656 30.469 1 27.25 131 HIS B N 1
ATOM 2071 C CA . HIS B 1 131 ? 12.828 20.891 30.875 1 27.25 131 HIS B CA 1
ATOM 2072 C C . HIS B 1 131 ? 12.594 21.203 32.344 1 27.25 131 HIS B C 1
ATOM 2074 O O . HIS B 1 131 ? 11.469 21.469 32.75 1 27.25 131 HIS B O 1
ATOM 2080 N N . HIS B 1 132 ? 13.281 20.406 33.156 1 27.69 132 HIS B N 1
ATOM 2081 C CA . HIS B 1 132 ? 13.758 20.969 34.406 1 27.69 132 HIS B CA 1
ATOM 2082 C C . HIS B 1 132 ? 14.391 22.328 34.188 1 27.69 132 HIS B C 1
ATOM 2084 O O . HIS B 1 132 ? 15.484 22.438 33.625 1 27.69 132 HIS B O 1
ATOM 2090 N N . GLU B 1 133 ? 13.609 23.281 33.469 1 25 133 GLU B N 1
ATOM 2091 C CA . GLU B 1 133 ? 13.961 24.531 34.156 1 25 133 GLU B CA 1
ATOM 2092 C C . GLU B 1 133 ? 13.289 24.625 35.531 1 25 133 GLU B C 1
ATOM 2094 O O . GLU B 1 133 ? 12.141 24.203 35.688 1 25 133 GLU B O 1
#

Sequence (266 aa):
MKSKNYQRTRKGGGRMARQTKCRRICCLPKSTLFQPDGQDSPRLVLNLDEVEALRLADLEGLDQDTAAARMEVSRATFQRILYSARRTVADALVNGKALELKGGRYVLAQDHCQCEQSCVNCQFQCERTDHHEMKSKNYQRTRKGGGRMARQTKCRR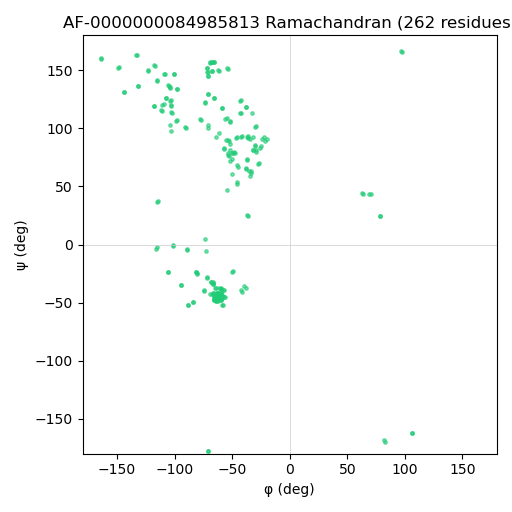ICCLPKSTLFQPDGQDSPRLVLNLDEVEALRLADLEGLDQDTAAARMEVSRATFQRILYSARRTVADALVNGKALELKGGRYVLAQDHCQCEQSCVNCQFQCERTDHHE

Secondary structure (DSSP, 8-state):
----------------------EEE----S-SEEEESSS---EEEE-HHHHHHHIIIIIS---HHHHHHHTTS-HHHHHHHHHHHHHHHHHHHHHT-EEEE---SEEE--S----SS--TT-TTS--------/----------------------EEE----S-SEEEESSS---EEEE-HHHHHHHIIIIIS---HHHHHHHTTS-HHHHHHHHHHHHHHHHHHHHHT-EEEE---SEEE--S----SS--TT-TT---------